Protein AF-A0A356VZJ4-F1 (afdb_monomer_lite)

Radius of gyration: 18.42 Å; chains: 1; bounding box: 52×34×55 Å

Foldseek 3Di:
DVVVVCVVLVVQQWDWFDDPPDIDTDHHCPRPPPHDDCVNLQVLQHPPRDSLLSVLLVVLLVLVCCQQQVDDDPGRGDDQKDALLVSLVVVVVVLVVVVVPPDDPVCVVVVRPVVSNSVVSVPAACDDDPPDQHSSSSSVSSLVVCVVVVQWDQDPVRSMIGGDPVNVSCVNRPVPDVVVVVVVVVVVVVVVVVVVD

Sequence (197 aa):
MREELQELAEALSFTLVEVPHAVYLVPEVDNPFLSVSLGDLRKGVGTSAHTVDAFLQCYIIMVILYCFFGGKNADPKRASFLQIKDVAAELDRHFARSAEQTAQPWQEKMMINFDQIAQVWNNLPLRETNRGSSREETVRKACRFLEKQKLVVLLDEQNEIRTTRRLDDLMIHYYLNDERIAELHRLFAREEEKDLA

Secondary structure (DSSP, 8-state):
-HHHHHHHHHHTTEEEEEETTEEEEEE-TT-TTT---HHHHHHHH-TT--HHHHHHHHHHHHHHHHHHH---SS-----SEEEHHHHHHHHHHHHHHHHTS---THHHHHT--HHHHHHHHHHS-SS-BTTB--HHHHHHHHHHHHHHTTSEEEEGGGTEEEE-HHHHHHIIIIIS-HHHHHHHHHHHHHHHHHTT-

pLDDT: mean 74.45, std 15.51, range [38.59, 95.44]

Structure (mmCIF, N/CA/C/O backbone):
data_AF-A0A356VZJ4-F1
#
_entry.id   AF-A0A356VZJ4-F1
#
loop_
_atom_site.group_PDB
_atom_site.id
_atom_site.type_symbol
_atom_site.label_atom_id
_atom_site.label_alt_id
_atom_site.label_comp_id
_atom_site.label_asym_id
_atom_site.label_entity_id
_atom_site.label_seq_id
_atom_site.pdbx_PDB_ins_code
_atom_site.Cartn_x
_atom_site.Cartn_y
_atom_site.Cartn_z
_atom_site.occupancy
_atom_site.B_iso_or_equiv
_atom_site.auth_seq_id
_atom_site.auth_comp_id
_atom_site.auth_asym_id
_atom_site.auth_atom_id
_atom_site.pdbx_PDB_model_num
ATOM 1 N N . MET A 1 1 ? 13.668 -0.617 -31.995 1.00 61.69 1 MET A N 1
ATOM 2 C CA . MET A 1 1 ? 12.411 -0.854 -31.251 1.00 61.69 1 MET A CA 1
ATOM 3 C C . MET A 1 1 ? 12.608 -0.987 -29.745 1.00 61.69 1 MET A C 1
ATOM 5 O O . MET A 1 1 ? 11.980 -0.220 -29.036 1.00 61.69 1 MET A O 1
ATOM 9 N N . ARG A 1 2 ? 13.436 -1.911 -29.220 1.00 70.94 2 ARG A N 1
ATOM 10 C CA . ARG A 1 2 ? 13.657 -2.000 -27.757 1.00 70.94 2 ARG A CA 1
ATOM 11 C C . ARG A 1 2 ? 14.441 -0.806 -27.205 1.00 70.94 2 ARG A C 1
ATOM 13 O O . ARG A 1 2 ? 13.998 -0.201 -26.243 1.00 70.94 2 ARG A O 1
ATOM 20 N N . GLU A 1 3 ? 15.544 -0.446 -27.860 1.00 75.50 3 GLU A N 1
ATOM 21 C CA . GLU A 1 3 ? 16.347 0.736 -27.501 1.00 75.50 3 GLU A CA 1
ATOM 22 C C . GLU A 1 3 ? 15.512 2.019 -27.579 1.00 75.50 3 GLU A C 1
ATOM 24 O O . GLU A 1 3 ? 15.443 2.758 -26.610 1.00 75.50 3 GLU A O 1
ATOM 29 N N . GLU A 1 4 ? 14.755 2.209 -28.662 1.00 78.62 4 GLU A N 1
ATOM 30 C CA . GLU A 1 4 ? 13.852 3.362 -28.829 1.00 78.62 4 GLU A CA 1
ATOM 31 C C . GLU A 1 4 ? 12.777 3.453 -27.729 1.00 78.62 4 GLU A C 1
ATOM 33 O O . GLU A 1 4 ? 12.425 4.542 -27.281 1.00 78.62 4 GLU A O 1
ATOM 38 N N . LEU A 1 5 ? 12.236 2.312 -27.283 1.00 78.38 5 LEU A N 1
ATOM 39 C CA . LEU A 1 5 ? 11.244 2.275 -26.206 1.00 78.38 5 LEU A CA 1
ATOM 40 C C . LEU A 1 5 ? 11.875 2.605 -24.847 1.00 78.38 5 LEU A C 1
ATOM 42 O O . LEU A 1 5 ? 11.230 3.237 -24.013 1.00 78.38 5 LEU A O 1
ATOM 46 N N . GLN A 1 6 ? 13.122 2.190 -24.635 1.00 79.00 6 GLN A N 1
ATOM 47 C CA . GLN A 1 6 ? 13.868 2.471 -23.415 1.00 79.00 6 GLN A CA 1
ATOM 48 C C . GLN A 1 6 ? 14.298 3.941 -23.344 1.00 79.00 6 GLN A C 1
ATOM 50 O O . GLN A 1 6 ? 14.083 4.571 -22.314 1.00 79.00 6 GLN A O 1
ATOM 55 N N . GLU A 1 7 ? 14.778 4.514 -24.451 1.00 81.38 7 GLU A N 1
ATOM 56 C CA . GLU A 1 7 ? 15.072 5.950 -24.563 1.00 81.38 7 GLU A CA 1
ATOM 57 C C . GLU A 1 7 ? 13.825 6.807 -24.299 1.00 81.38 7 GLU A C 1
ATOM 59 O O . GLU A 1 7 ? 13.885 7.811 -23.590 1.00 81.38 7 GLU A O 1
ATOM 64 N N . LEU A 1 8 ? 12.665 6.394 -24.824 1.00 80.94 8 LEU A N 1
ATOM 65 C CA . LEU A 1 8 ? 11.403 7.092 -24.578 1.00 80.94 8 LEU A CA 1
ATOM 66 C C . LEU A 1 8 ? 10.949 6.978 -23.117 1.00 80.94 8 LEU A C 1
ATOM 68 O O . LEU A 1 8 ? 10.431 7.946 -22.561 1.00 80.94 8 LEU A O 1
ATOM 72 N N . ALA A 1 9 ? 11.112 5.804 -22.502 1.00 79.94 9 ALA A N 1
ATOM 73 C CA . ALA A 1 9 ? 10.780 5.600 -21.097 1.00 79.94 9 ALA A CA 1
ATOM 74 C C . ALA A 1 9 ? 11.657 6.478 -20.192 1.00 79.94 9 ALA A C 1
ATOM 76 O O . ALA A 1 9 ? 11.125 7.169 -19.324 1.00 79.94 9 ALA A O 1
ATOM 77 N N . GLU A 1 10 ? 12.963 6.538 -20.459 1.00 79.12 10 GLU A N 1
ATOM 78 C CA . GLU A 1 10 ? 13.909 7.379 -19.721 1.00 79.12 10 GLU A CA 1
ATOM 79 C C . GLU A 1 10 ? 13.581 8.872 -19.870 1.00 79.12 10 GLU A C 1
ATOM 81 O O . GLU A 1 10 ? 13.465 9.582 -18.871 1.00 79.12 10 GLU A O 1
ATOM 86 N N . ALA A 1 11 ? 13.310 9.342 -21.093 1.00 78.94 11 ALA A N 1
ATOM 87 C CA . ALA A 1 11 ? 12.931 10.734 -21.355 1.00 78.94 11 ALA A CA 1
ATOM 88 C C . ALA A 1 11 ? 11.635 11.171 -20.642 1.00 78.94 11 ALA A C 1
ATOM 90 O O . ALA A 1 11 ? 11.409 12.365 -20.436 1.00 78.94 11 ALA A O 1
ATOM 91 N N . LEU A 1 12 ? 10.771 10.216 -20.291 1.00 79.81 12 LEU A N 1
ATOM 92 C CA . LEU A 1 12 ? 9.497 10.446 -19.611 1.00 79.81 12 LEU A CA 1
ATOM 93 C C . LEU A 1 12 ? 9.528 10.067 -18.118 1.00 79.81 12 LEU A C 1
ATOM 95 O O . LEU A 1 12 ? 8.470 10.068 -17.483 1.00 79.81 12 LEU A O 1
ATOM 99 N N . SER A 1 13 ? 10.703 9.752 -17.559 1.00 82.19 13 SER A N 1
ATOM 100 C CA . SER A 1 13 ? 10.889 9.302 -16.171 1.00 82.19 13 SER A CA 1
ATOM 101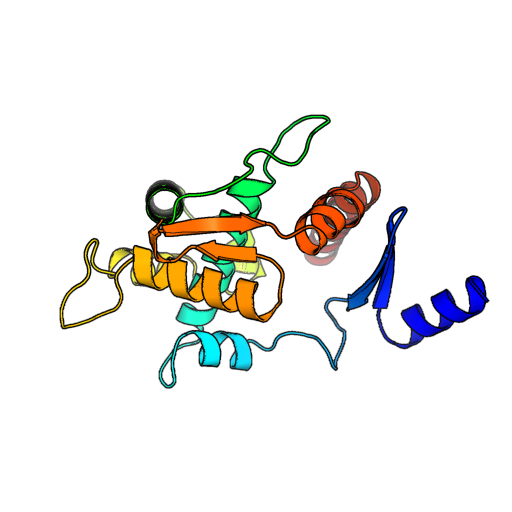 C C . SER A 1 13 ? 10.081 8.038 -15.839 1.00 82.19 13 SER A C 1
ATOM 103 O O . SER A 1 13 ? 9.274 8.012 -14.901 1.00 82.19 13 SER A O 1
ATOM 105 N N . PHE A 1 14 ? 10.262 6.990 -16.644 1.00 80.75 14 PHE A N 1
ATOM 106 C CA . PHE A 1 14 ? 9.696 5.657 -16.445 1.00 80.75 14 PHE A CA 1
ATOM 107 C C . PHE A 1 14 ? 10.768 4.572 -16.483 1.00 80.75 14 PHE A C 1
ATOM 109 O O . PHE A 1 14 ? 11.642 4.576 -17.347 1.00 80.75 14 PHE A O 1
ATOM 116 N N . THR A 1 15 ? 10.587 3.552 -15.647 1.00 83.38 15 THR A N 1
ATOM 117 C CA . THR A 1 15 ? 11.276 2.270 -15.775 1.00 83.38 15 THR A CA 1
ATOM 118 C C . THR A 1 15 ? 10.363 1.223 -16.414 1.00 83.38 15 THR A C 1
ATOM 120 O O . THR A 1 15 ? 9.198 1.061 -16.036 1.00 83.38 15 THR A O 1
ATOM 123 N N . LEU A 1 16 ? 10.907 0.480 -17.380 1.00 82.62 16 LEU A N 1
ATOM 124 C CA . LEU A 1 16 ? 10.258 -0.682 -17.986 1.00 82.62 16 LEU A CA 1
ATOM 125 C C . LEU A 1 16 ? 10.585 -1.944 -17.187 1.00 82.62 16 LEU A C 1
ATOM 127 O O . LEU A 1 16 ? 11.747 -2.305 -17.024 1.00 82.62 16 LEU A O 1
ATOM 131 N N . VAL A 1 17 ? 9.548 -2.642 -16.733 1.00 83.00 17 VAL A N 1
ATOM 132 C CA . VAL A 1 17 ? 9.671 -3.941 -16.065 1.00 83.00 17 VAL A CA 1
ATOM 133 C C . VAL A 1 17 ? 9.089 -5.002 -16.981 1.00 83.00 17 VAL A C 1
ATOM 135 O O . VAL A 1 17 ? 7.872 -5.094 -17.157 1.00 83.00 17 VAL A O 1
ATOM 138 N N . GLU A 1 18 ? 9.965 -5.799 -17.578 1.00 81.25 18 GLU A N 1
ATOM 139 C CA . GLU A 1 18 ? 9.566 -6.906 -18.437 1.00 81.25 18 GLU A CA 1
ATOM 140 C C . GLU A 1 18 ? 9.407 -8.191 -17.620 1.00 81.25 18 GLU A C 1
ATOM 142 O O . GLU A 1 18 ? 10.317 -8.627 -16.916 1.00 81.25 18 GLU A O 1
ATOM 147 N N . VAL A 1 19 ? 8.248 -8.827 -17.756 1.00 82.38 19 VAL A N 1
ATOM 148 C CA . VAL A 1 19 ? 7.985 -10.182 -17.263 1.00 82.38 19 VAL A CA 1
ATOM 149 C C . VAL A 1 19 ? 7.545 -11.053 -18.444 1.00 82.38 19 VAL A C 1
ATOM 151 O O . VAL A 1 19 ? 7.103 -10.513 -19.458 1.00 82.38 19 VAL A O 1
ATOM 154 N N . PRO A 1 20 ? 7.595 -12.399 -18.366 1.00 80.69 20 PRO A N 1
ATOM 155 C CA . PRO A 1 20 ? 7.370 -13.273 -19.530 1.00 80.69 20 PRO A CA 1
ATOM 156 C C . PRO A 1 20 ? 6.049 -13.079 -20.299 1.00 80.69 20 PRO A C 1
ATOM 158 O O . PRO A 1 20 ? 5.877 -13.626 -21.382 1.00 80.69 20 PRO A O 1
ATOM 161 N N . HIS A 1 21 ? 5.090 -12.355 -19.727 1.00 77.81 21 HIS A N 1
ATOM 162 C CA . HIS A 1 21 ? 3.729 -12.211 -20.232 1.00 77.81 21 HIS A CA 1
ATOM 163 C C . HIS A 1 21 ? 3.205 -10.763 -20.195 1.00 77.81 21 HIS A C 1
ATOM 165 O O . HIS A 1 21 ? 2.040 -10.542 -20.524 1.00 77.81 21 HIS A O 1
ATOM 171 N N . ALA A 1 22 ? 4.013 -9.792 -19.761 1.00 83.31 22 ALA A N 1
ATOM 172 C CA . ALA A 1 22 ? 3.614 -8.392 -19.649 1.00 83.31 22 ALA A CA 1
ATOM 173 C C . ALA A 1 22 ? 4.839 -7.467 -19.621 1.00 83.31 22 ALA A C 1
ATOM 175 O O . ALA A 1 22 ? 5.927 -7.865 -19.215 1.00 83.31 22 ALA A O 1
ATOM 176 N N . VAL A 1 23 ? 4.638 -6.212 -20.015 1.00 82.62 23 VAL A N 1
ATOM 177 C CA . VAL A 1 23 ? 5.608 -5.131 -19.813 1.00 82.62 23 VAL A CA 1
ATOM 178 C C . VAL A 1 23 ? 4.914 -4.050 -18.999 1.00 82.62 23 VAL A C 1
ATOM 180 O O . VAL A 1 23 ? 3.868 -3.540 -19.409 1.00 82.62 23 VAL A O 1
ATOM 183 N N . TYR A 1 24 ? 5.461 -3.725 -17.831 1.00 83.25 24 TYR A N 1
ATOM 184 C CA . TYR A 1 24 ? 4.938 -2.675 -16.964 1.00 83.25 24 TYR A CA 1
ATOM 185 C C . TYR A 1 24 ? 5.752 -1.393 -17.142 1.00 83.25 24 TYR A C 1
ATOM 187 O O . TYR A 1 24 ? 6.974 -1.420 -17.039 1.00 83.25 24 TYR A O 1
ATOM 195 N N . LEU A 1 25 ? 5.070 -0.265 -17.365 1.00 79.56 25 LEU A N 1
ATOM 196 C CA . LEU A 1 25 ? 5.660 1.063 -17.195 1.00 79.56 25 LEU A CA 1
ATOM 197 C C . LEU A 1 25 ? 5.484 1.482 -15.738 1.00 79.56 25 LEU A C 1
ATOM 199 O O . LEU A 1 25 ? 4.349 1.641 -15.274 1.00 79.56 25 LEU A O 1
ATOM 203 N N . VAL A 1 26 ? 6.594 1.660 -15.031 1.00 81.06 26 VAL A N 1
ATOM 204 C CA . VAL A 1 26 ? 6.606 2.133 -13.649 1.00 81.06 26 VAL A CA 1
ATOM 205 C C . VAL A 1 26 ? 7.143 3.561 -13.625 1.00 81.06 26 VAL A C 1
ATOM 207 O O . VAL A 1 26 ? 8.274 3.769 -14.052 1.00 81.06 26 VAL A O 1
ATOM 210 N N . PRO A 1 27 ? 6.348 4.557 -13.198 1.00 77.12 27 PRO A N 1
ATOM 211 C CA . PRO A 1 27 ? 6.839 5.924 -13.083 1.00 77.12 27 PRO A CA 1
ATOM 212 C C . PRO A 1 27 ? 7.914 6.015 -11.996 1.00 77.12 27 PRO A C 1
ATOM 214 O O . PRO A 1 27 ? 7.777 5.396 -10.937 1.00 77.12 27 PRO A O 1
ATOM 217 N N . GLU A 1 28 ? 8.951 6.807 -12.250 1.00 74.44 28 GLU A N 1
ATOM 218 C CA . GLU A 1 28 ? 9.928 7.182 -11.228 1.00 74.44 28 GLU A CA 1
ATOM 219 C C . GLU A 1 28 ? 9.311 8.109 -10.171 1.00 74.44 28 GLU A C 1
ATOM 221 O O . GLU A 1 28 ? 8.235 8.684 -10.361 1.00 74.44 28 GLU A O 1
ATOM 226 N N . VAL A 1 29 ? 9.992 8.253 -9.031 1.00 65.75 29 VAL A N 1
ATOM 227 C CA . VAL A 1 29 ? 9.509 9.044 -7.879 1.00 65.75 29 VAL A CA 1
ATOM 228 C C . VAL A 1 29 ? 9.297 10.520 -8.234 1.00 65.75 29 VAL A C 1
ATOM 230 O O . VAL A 1 29 ? 8.447 11.186 -7.646 1.00 65.75 29 VAL A O 1
ATOM 233 N N . ASP A 1 30 ? 10.054 11.031 -9.199 1.00 65.25 30 ASP A N 1
ATOM 234 C CA . ASP A 1 30 ? 9.984 12.400 -9.699 1.00 65.25 30 ASP A CA 1
ATOM 235 C C . ASP A 1 30 ? 9.053 12.559 -10.913 1.00 65.25 30 ASP A C 1
ATOM 237 O O . ASP A 1 30 ? 8.940 13.661 -11.453 1.00 65.25 30 ASP A O 1
ATOM 241 N N . ASN A 1 31 ? 8.344 11.499 -11.329 1.00 70.12 31 ASN A N 1
ATOM 242 C CA . ASN A 1 31 ? 7.472 11.542 -12.496 1.00 70.12 31 ASN A CA 1
ATOM 243 C C . ASN A 1 31 ? 6.328 12.554 -12.283 1.00 70.12 31 ASN A C 1
ATOM 245 O O . ASN A 1 31 ? 5.421 12.311 -11.478 1.00 70.12 31 ASN A O 1
ATOM 249 N N . PRO A 1 32 ? 6.289 13.673 -13.022 1.00 56.72 32 PRO A N 1
ATOM 250 C CA . PRO A 1 32 ? 5.400 14.784 -12.694 1.00 56.72 32 PRO A CA 1
ATOM 251 C C . PRO A 1 32 ? 3.926 14.511 -13.029 1.00 56.72 32 PRO A C 1
ATOM 253 O O . PRO A 1 32 ? 3.055 15.273 -12.612 1.00 56.72 32 PRO A O 1
ATOM 256 N N . PHE A 1 33 ? 3.629 13.444 -13.780 1.00 55.31 33 PHE A N 1
ATOM 257 C CA . PHE A 1 33 ? 2.291 13.164 -14.304 1.00 55.31 33 PHE A CA 1
ATOM 258 C C . PHE A 1 33 ? 1.562 12.044 -13.563 1.00 55.31 33 PHE A C 1
ATOM 260 O O . PHE A 1 33 ? 0.342 12.110 -13.420 1.00 55.31 33 PHE A O 1
ATOM 267 N N . LEU A 1 34 ? 2.285 11.011 -13.122 1.00 57.88 34 LEU A N 1
ATOM 268 C CA . LEU A 1 34 ? 1.691 9.813 -12.515 1.00 57.88 34 LEU A CA 1
ATOM 269 C C . LEU A 1 34 ? 2.036 9.625 -11.034 1.00 57.88 34 LEU A C 1
ATOM 271 O O . LEU A 1 34 ? 1.559 8.669 -10.419 1.00 57.88 34 LEU A O 1
ATOM 275 N N . SER A 1 35 ? 2.815 10.536 -10.447 1.00 62.94 35 SER A N 1
ATOM 276 C CA . SER A 1 35 ? 3.036 10.571 -9.002 1.00 62.94 35 SER A CA 1
ATOM 277 C C . SER A 1 35 ? 1.726 10.798 -8.253 1.00 62.94 35 SER A C 1
ATOM 279 O O . SER A 1 35 ? 0.958 11.710 -8.560 1.00 62.94 35 SER A O 1
ATOM 281 N N . VAL A 1 36 ? 1.479 9.994 -7.220 1.00 65.00 36 VAL A N 1
ATOM 282 C CA . VAL A 1 36 ? 0.344 10.216 -6.324 1.00 65.00 36 VAL A CA 1
ATOM 283 C C . VAL A 1 36 ? 0.685 11.374 -5.394 1.00 65.00 36 VAL A C 1
ATOM 285 O O . VAL A 1 36 ? 1.582 11.269 -4.558 1.00 65.00 36 VAL A O 1
ATOM 288 N N . SER A 1 37 ? -0.053 12.478 -5.504 1.00 66.00 37 SER A N 1
ATOM 289 C CA . SER A 1 37 ? 0.125 13.596 -4.582 1.00 66.00 37 SER A CA 1
ATOM 290 C C . SER A 1 37 ? -0.415 13.253 -3.186 1.00 66.00 37 SER A C 1
ATOM 292 O O . SER A 1 37 ? -1.406 12.532 -3.029 1.00 66.00 37 SER A O 1
ATOM 294 N N . LEU A 1 38 ? 0.157 13.864 -2.142 1.00 63.78 38 LEU A N 1
ATOM 295 C CA . LEU A 1 38 ? -0.412 13.821 -0.784 1.00 63.78 38 LEU A CA 1
ATOM 296 C C . LEU A 1 38 ? -1.864 14.343 -0.744 1.00 63.78 38 LEU A C 1
ATOM 298 O O . LEU A 1 38 ? -2.649 13.970 0.129 1.00 63.78 38 LEU A O 1
ATOM 302 N N . GLY A 1 39 ? -2.246 15.203 -1.695 1.00 63.41 39 GLY A N 1
ATOM 303 C CA . GLY A 1 39 ? -3.623 15.660 -1.870 1.00 63.41 39 GLY A CA 1
ATOM 304 C C . GLY A 1 39 ? -4.577 14.544 -2.294 1.00 63.41 39 GLY A C 1
ATOM 305 O O . GLY A 1 39 ? -5.694 14.478 -1.781 1.00 63.41 39 GLY A O 1
ATOM 306 N N . ASP A 1 40 ? -4.143 13.647 -3.176 1.00 67.19 40 ASP A N 1
ATOM 307 C CA . ASP A 1 40 ? -4.971 12.546 -3.676 1.00 67.19 40 ASP A CA 1
ATOM 308 C C . ASP A 1 40 ? -5.104 11.421 -2.648 1.00 67.19 40 ASP A C 1
ATOM 310 O O . ASP A 1 40 ? -6.203 10.896 -2.457 1.00 67.19 40 ASP A O 1
ATOM 314 N N . LEU A 1 41 ? -4.036 11.141 -1.893 1.00 66.94 41 LEU A N 1
ATOM 315 C CA . LEU A 1 41 ? -4.093 10.253 -0.725 1.00 66.94 41 LEU A CA 1
ATOM 316 C C . LEU A 1 41 ? -5.097 10.762 0.314 1.00 66.94 41 LEU A C 1
ATOM 318 O O . LEU A 1 41 ? -5.969 10.020 0.763 1.00 66.94 41 LEU A O 1
ATOM 322 N N . ARG A 1 42 ? -5.039 12.058 0.638 1.00 68.81 42 ARG A N 1
ATOM 323 C CA . ARG A 1 42 ? -5.954 12.703 1.588 1.00 68.81 42 ARG A CA 1
ATOM 324 C C . ARG A 1 42 ? -7.416 12.636 1.135 1.00 68.81 42 ARG A C 1
ATOM 326 O O . ARG A 1 42 ? -8.280 12.274 1.931 1.00 68.81 42 ARG A O 1
ATOM 333 N N . LYS A 1 43 ? -7.699 12.905 -0.146 1.00 69.88 43 LYS A N 1
ATOM 334 C CA . LYS A 1 43 ? -9.048 12.745 -0.729 1.00 69.88 43 LYS A CA 1
ATOM 335 C C . LYS A 1 43 ? -9.565 11.308 -0.610 1.00 69.88 43 LYS A C 1
ATOM 337 O O . LYS A 1 43 ? -10.769 11.115 -0.468 1.00 69.88 43 LYS A O 1
ATOM 342 N N . GLY A 1 44 ? -8.674 10.315 -0.660 1.00 63.34 44 GLY A N 1
ATOM 343 C CA . GLY A 1 44 ? -9.007 8.906 -0.445 1.00 63.34 44 GLY A CA 1
ATOM 344 C C . GLY A 1 44 ? -9.456 8.580 0.983 1.00 63.34 44 GLY A C 1
ATOM 345 O O . GLY A 1 44 ? -10.255 7.664 1.164 1.00 63.34 44 GLY A O 1
ATOM 346 N N . VAL A 1 45 ? -8.992 9.341 1.981 1.00 65.19 45 VAL A N 1
ATOM 347 C CA . VAL A 1 45 ? -9.361 9.167 3.398 1.00 65.19 45 VAL A CA 1
ATOM 348 C C . VAL A 1 45 ? -10.691 9.836 3.736 1.00 65.19 45 VAL A C 1
ATOM 350 O O . VAL A 1 45 ? -11.518 9.252 4.445 1.00 65.19 45 VAL A O 1
ATOM 353 N N . GLY A 1 46 ? -10.884 11.065 3.253 1.00 63.84 46 GLY A N 1
ATOM 354 C CA . GLY A 1 46 ? -12.079 11.867 3.497 1.00 63.84 46 GLY A CA 1
ATOM 355 C C . GLY A 1 46 ? -11.867 13.355 3.210 1.00 63.84 46 GLY A C 1
ATOM 356 O O . GLY A 1 46 ? -10.744 13.851 3.162 1.00 63.84 46 GLY A O 1
ATOM 357 N N . THR A 1 47 ? -12.962 14.094 3.035 1.00 58.66 47 THR A N 1
ATOM 358 C CA . THR A 1 47 ? -12.950 15.511 2.624 1.00 58.66 47 THR A CA 1
ATOM 359 C C . THR A 1 47 ? -12.295 16.446 3.653 1.00 58.66 47 THR A C 1
ATOM 361 O O . THR A 1 47 ? -11.810 17.511 3.283 1.00 58.66 47 THR A O 1
ATOM 364 N N . SER A 1 48 ? -12.248 16.044 4.927 1.00 60.38 48 SER A N 1
ATOM 365 C CA . SER A 1 48 ? -11.640 16.787 6.042 1.00 60.38 48 SER A CA 1
ATOM 366 C C . SER A 1 48 ? -10.350 16.152 6.574 1.00 60.38 48 SER A C 1
ATOM 368 O O . SER A 1 48 ? -9.936 16.476 7.683 1.00 60.38 48 SER A O 1
ATOM 370 N N . ALA A 1 49 ? -9.745 15.214 5.840 1.00 63.59 49 ALA A N 1
ATOM 371 C CA . ALA A 1 49 ? -8.542 14.530 6.301 1.00 63.59 49 ALA A CA 1
ATOM 372 C C . ALA A 1 49 ? -7.347 15.495 6.375 1.00 63.59 49 ALA A C 1
ATOM 374 O O . ALA A 1 49 ? -7.158 16.359 5.514 1.00 63.59 49 ALA A O 1
ATOM 375 N N . HIS A 1 50 ? -6.533 15.349 7.411 1.00 73.81 50 HIS A N 1
ATOM 376 C CA . HIS A 1 50 ? -5.291 16.081 7.597 1.00 73.81 50 HIS A CA 1
ATOM 377 C C . HIS A 1 50 ? -4.125 15.333 6.938 1.00 73.81 50 HIS A C 1
ATOM 379 O O . HIS A 1 50 ? -4.227 14.170 6.552 1.00 73.81 50 HIS A O 1
ATOM 385 N N . THR A 1 51 ? -2.978 15.999 6.799 1.00 75.38 51 THR A N 1
ATOM 386 C CA . THR A 1 51 ? -1.769 15.388 6.224 1.00 75.38 51 THR A CA 1
ATOM 387 C C . THR A 1 51 ? -1.319 14.148 7.010 1.00 75.38 51 THR A C 1
ATOM 389 O O . THR A 1 51 ? -0.882 13.169 6.411 1.00 75.38 51 THR A O 1
ATOM 392 N N . VAL A 1 52 ? -1.497 14.150 8.337 1.00 78.75 52 VAL A N 1
ATOM 393 C CA . VAL A 1 52 ? -1.190 12.999 9.204 1.00 78.75 52 VAL A CA 1
ATOM 394 C C . VAL A 1 52 ? -2.023 11.760 8.852 1.00 78.75 52 VAL A C 1
ATOM 396 O O . VAL A 1 52 ? -1.499 10.650 8.882 1.00 78.75 52 VAL A O 1
ATOM 399 N N . ASP A 1 53 ? -3.276 11.934 8.422 1.00 80.69 53 ASP A N 1
ATOM 400 C CA . ASP A 1 53 ? -4.135 10.817 8.025 1.00 80.69 53 ASP A CA 1
ATOM 401 C C . ASP A 1 53 ? -3.652 10.172 6.719 1.00 80.69 53 ASP A C 1
ATOM 403 O O . ASP A 1 53 ? -3.708 8.953 6.563 1.00 80.69 53 ASP A O 1
ATOM 407 N N . ALA A 1 54 ? -3.138 10.981 5.785 1.00 80.69 54 ALA A N 1
ATOM 408 C CA . ALA A 1 54 ? -2.530 10.477 4.555 1.00 80.69 54 ALA A CA 1
ATOM 409 C C . ALA A 1 54 ? -1.256 9.673 4.857 1.00 80.69 54 ALA A C 1
ATOM 411 O O . ALA A 1 54 ? -1.074 8.589 4.307 1.00 80.69 54 ALA A O 1
ATOM 412 N N . PHE A 1 55 ? -0.413 10.152 5.777 1.00 81.50 55 PHE A N 1
ATOM 413 C C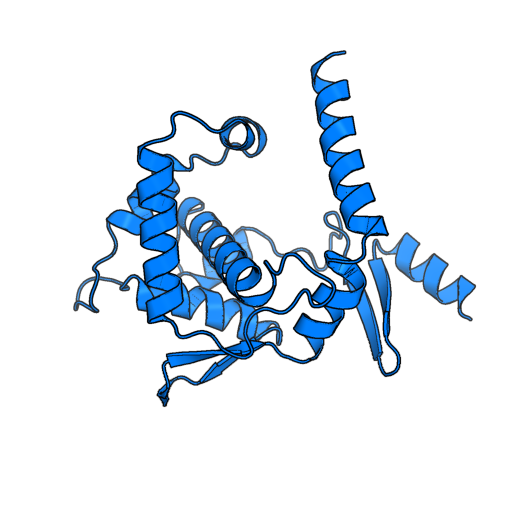A . PHE A 1 55 ? 0.765 9.399 6.207 1.00 81.50 55 PHE A CA 1
ATOM 414 C C . PHE A 1 55 ? 0.406 8.106 6.945 1.00 81.50 55 PHE A C 1
ATOM 416 O O . PHE A 1 55 ? 1.054 7.086 6.714 1.00 81.50 55 PHE A O 1
ATOM 423 N N . LEU A 1 56 ? -0.654 8.105 7.760 1.00 85.56 56 LEU A N 1
ATOM 424 C CA . LEU A 1 56 ? -1.172 6.878 8.365 1.00 85.56 56 LEU A CA 1
ATOM 425 C C . LEU A 1 56 ? -1.600 5.867 7.292 1.00 85.56 56 LEU A C 1
ATOM 427 O O . LEU A 1 56 ? -1.248 4.696 7.390 1.00 85.56 56 LEU A O 1
ATOM 431 N N . GLN A 1 57 ? -2.301 6.297 6.237 1.00 87.31 57 GLN A N 1
ATOM 432 C CA . GLN A 1 57 ? -2.642 5.402 5.124 1.00 87.31 57 GLN A CA 1
ATOM 433 C C . GLN A 1 57 ? -1.405 4.849 4.415 1.00 87.31 57 GLN A C 1
ATOM 435 O O . GLN A 1 57 ? -1.358 3.652 4.138 1.00 87.31 57 GLN A O 1
ATOM 440 N N . CYS A 1 58 ? -0.396 5.685 4.154 1.00 82.25 58 CYS A N 1
ATOM 441 C CA . CYS A 1 58 ? 0.869 5.222 3.583 1.00 82.25 58 CYS A CA 1
ATOM 442 C C . CYS A 1 58 ? 1.516 4.150 4.464 1.00 82.25 58 CYS A C 1
ATOM 444 O O . CYS A 1 58 ? 1.933 3.112 3.956 1.00 82.25 58 CYS A O 1
ATOM 446 N N . TYR A 1 59 ? 1.542 4.364 5.781 1.00 83.31 59 TYR A N 1
ATOM 447 C CA . TYR A 1 59 ? 2.095 3.400 6.727 1.00 83.31 59 TYR A CA 1
ATOM 448 C C . TYR A 1 59 ? 1.319 2.075 6.725 1.00 83.31 59 TYR A C 1
ATOM 450 O O . TYR A 1 59 ? 1.918 1.004 6.667 1.00 83.31 59 TYR A O 1
ATOM 458 N N . ILE A 1 60 ? -0.016 2.129 6.702 1.00 89.00 60 ILE A N 1
ATOM 459 C CA . ILE A 1 60 ? -0.864 0.933 6.598 1.00 89.00 60 ILE A CA 1
ATOM 460 C C . ILE A 1 60 ? -0.568 0.165 5.305 1.00 89.00 60 ILE A C 1
ATOM 462 O O . ILE A 1 60 ? -0.425 -1.056 5.338 1.00 89.00 60 ILE A O 1
ATOM 466 N N . ILE A 1 61 ? -0.431 0.862 4.173 1.00 89.38 61 ILE A N 1
ATOM 467 C CA . ILE A 1 61 ? -0.066 0.245 2.891 1.00 89.38 61 ILE A CA 1
ATOM 468 C C . ILE A 1 61 ? 1.302 -0.439 2.993 1.00 89.38 61 ILE A C 1
ATOM 470 O O . ILE A 1 61 ? 1.436 -1.582 2.560 1.00 89.38 61 ILE A O 1
ATOM 474 N N . MET A 1 62 ? 2.297 0.209 3.607 1.00 83.81 62 MET A N 1
ATOM 475 C CA . MET A 1 62 ? 3.618 -0.391 3.826 1.00 83.81 62 MET A CA 1
ATOM 476 C C . MET A 1 62 ? 3.533 -1.673 4.663 1.00 83.81 62 MET A C 1
ATOM 478 O O . MET A 1 62 ? 4.153 -2.672 4.303 1.00 83.81 62 MET A O 1
ATOM 482 N N . VAL A 1 63 ? 2.730 -1.684 5.732 1.00 84.75 63 VAL A N 1
ATOM 483 C CA . VAL A 1 63 ? 2.520 -2.885 6.557 1.00 84.75 63 VAL A CA 1
ATOM 484 C C . VAL A 1 63 ? 1.822 -3.992 5.765 1.00 84.75 63 VAL A C 1
ATOM 486 O O . VAL A 1 63 ? 2.259 -5.136 5.826 1.00 84.75 63 VAL A O 1
ATOM 489 N N . ILE A 1 64 ? 0.803 -3.676 4.958 1.00 89.12 64 ILE A N 1
ATOM 490 C CA . ILE A 1 64 ? 0.143 -4.657 4.077 1.00 89.12 64 ILE A CA 1
ATOM 491 C C . ILE A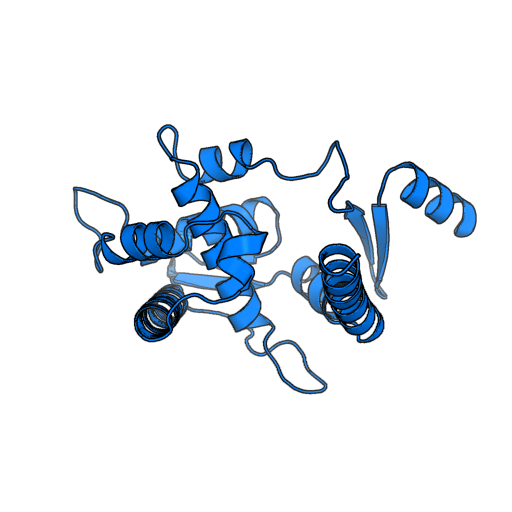 1 64 ? 1.160 -5.295 3.122 1.00 89.12 64 ILE A C 1
ATOM 493 O O . ILE A 1 64 ? 1.214 -6.521 3.004 1.00 89.12 64 ILE A O 1
ATOM 497 N N . LEU A 1 65 ? 1.989 -4.479 2.463 1.00 86.69 65 LEU A N 1
ATOM 498 C CA . LEU A 1 65 ? 3.032 -4.971 1.563 1.00 86.69 65 LEU A CA 1
ATOM 499 C C . LEU A 1 65 ? 4.057 -5.826 2.312 1.00 86.69 65 LEU A C 1
ATOM 501 O O . LEU A 1 65 ? 4.428 -6.889 1.826 1.00 86.69 65 LEU A O 1
ATOM 505 N N . TYR A 1 66 ? 4.463 -5.424 3.516 1.00 83.12 66 TYR A N 1
ATOM 506 C CA . TYR A 1 66 ? 5.354 -6.214 4.364 1.00 83.12 66 TYR A CA 1
ATOM 507 C C . TYR A 1 66 ? 4.741 -7.566 4.774 1.00 83.12 66 TYR A C 1
ATOM 509 O O . TYR A 1 66 ? 5.423 -8.593 4.745 1.00 83.12 66 TYR A O 1
ATOM 517 N N . CYS A 1 67 ? 3.451 -7.607 5.108 1.00 86.19 67 CYS A N 1
ATOM 518 C CA . CYS A 1 67 ? 2.755 -8.850 5.431 1.00 86.19 67 CYS A CA 1
ATOM 519 C C . CYS A 1 67 ? 2.699 -9.806 4.229 1.00 86.19 67 CYS A C 1
ATOM 521 O O . CYS A 1 67 ? 2.875 -11.012 4.405 1.00 86.19 67 CYS A O 1
ATOM 523 N N . PHE A 1 68 ? 2.514 -9.286 3.012 1.00 86.38 68 PHE A N 1
ATOM 524 C CA . PHE A 1 68 ? 2.530 -10.098 1.794 1.00 86.38 68 PHE A CA 1
ATOM 525 C C . PHE A 1 68 ? 3.936 -10.505 1.345 1.00 86.38 68 PHE A C 1
ATOM 527 O O . PHE A 1 68 ? 4.110 -11.642 0.917 1.00 86.38 68 PHE A O 1
ATOM 534 N N . PHE A 1 69 ? 4.925 -9.613 1.445 1.00 83.38 69 PHE A N 1
ATOM 535 C CA . PHE A 1 69 ? 6.210 -9.738 0.744 1.00 83.38 69 PHE A CA 1
ATOM 536 C C . PHE A 1 69 ? 7.462 -9.660 1.637 1.00 83.38 69 PHE A C 1
ATOM 538 O O . PHE A 1 69 ? 8.583 -9.623 1.144 1.00 83.38 69 PHE A O 1
ATOM 545 N N . GLY A 1 70 ? 7.321 -9.642 2.963 1.00 72.44 70 GLY A N 1
ATOM 546 C CA . GLY A 1 70 ? 8.454 -9.589 3.902 1.00 72.44 70 GLY A CA 1
ATOM 547 C C . GLY A 1 70 ? 9.216 -10.913 4.071 1.00 72.44 70 GLY A C 1
ATOM 548 O O . GLY A 1 70 ? 9.779 -11.160 5.142 1.00 72.44 70 GLY A O 1
ATOM 549 N N . GLY A 1 71 ? 9.143 -11.822 3.094 1.00 65.88 71 GLY A N 1
ATOM 550 C CA . GLY A 1 71 ? 9.804 -13.123 3.131 1.00 65.88 71 GLY A CA 1
ATOM 551 C C . GLY A 1 71 ? 11.321 -12.965 3.108 1.00 65.88 71 GLY A C 1
ATOM 552 O O . GLY A 1 71 ? 11.861 -12.201 2.320 1.00 65.88 71 GLY A O 1
ATOM 553 N N . LYS A 1 72 ? 12.025 -13.680 3.988 1.00 53.97 72 LYS A N 1
ATOM 554 C CA . LYS A 1 72 ? 13.491 -13.772 3.978 1.00 53.97 72 LYS A CA 1
ATOM 555 C C . LYS A 1 72 ? 13.851 -15.139 3.403 1.00 53.97 72 LYS A C 1
ATOM 557 O O . LYS A 1 72 ? 13.979 -16.046 4.213 1.00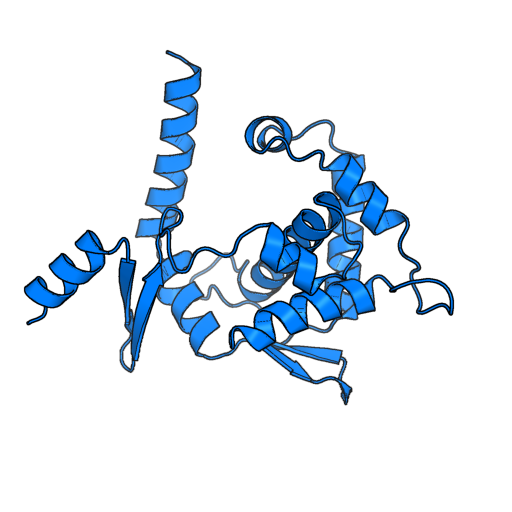 53.97 72 LYS A O 1
ATOM 562 N N . ASN A 1 73 ? 13.836 -15.323 2.075 1.00 50.59 73 ASN A N 1
ATOM 563 C CA . ASN A 1 73 ? 14.383 -16.462 1.295 1.00 50.59 73 ASN A CA 1
ATOM 564 C C . ASN A 1 73 ? 13.947 -16.356 -0.188 1.00 50.59 73 ASN A C 1
ATOM 566 O O . ASN A 1 73 ? 13.258 -15.410 -0.549 1.00 50.59 73 ASN A O 1
ATOM 570 N N . ALA A 1 74 ? 14.322 -17.338 -1.025 1.00 56.66 74 ALA A N 1
ATOM 571 C CA . ALA A 1 74 ? 14.065 -17.414 -2.475 1.00 56.66 74 ALA A CA 1
ATOM 572 C C . ALA A 1 74 ? 12.601 -17.207 -2.927 1.00 56.66 74 ALA A C 1
ATOM 574 O O . ALA A 1 74 ? 12.374 -16.960 -4.108 1.00 56.66 74 ALA A O 1
ATOM 575 N N . ASP A 1 75 ? 11.627 -17.306 -2.014 1.00 65.81 75 ASP A N 1
ATOM 576 C CA . ASP A 1 75 ? 10.256 -16.859 -2.254 1.00 65.81 75 ASP A CA 1
ATOM 577 C C . ASP A 1 75 ? 9.971 -15.581 -1.442 1.00 65.81 75 ASP A C 1
ATOM 579 O O . ASP A 1 75 ? 9.838 -15.643 -0.210 1.00 65.81 75 ASP A O 1
ATOM 583 N N . PRO A 1 76 ? 9.891 -14.413 -2.100 1.00 73.31 76 PRO A N 1
ATOM 584 C CA . PRO A 1 76 ? 9.559 -13.164 -1.429 1.00 73.31 76 PRO A CA 1
ATOM 585 C C . PRO A 1 76 ? 8.114 -13.132 -0.903 1.00 73.31 76 PRO A C 1
ATOM 587 O O . PRO A 1 76 ? 7.833 -12.392 0.042 1.00 73.31 76 PRO A O 1
ATOM 590 N N . LYS A 1 77 ? 7.181 -13.919 -1.464 1.00 82.94 77 LYS A N 1
ATOM 591 C CA . LYS A 1 77 ? 5.755 -13.857 -1.117 1.00 82.94 77 LYS A CA 1
ATOM 592 C C . LYS A 1 77 ? 5.423 -14.796 0.050 1.00 82.94 77 LYS A C 1
ATOM 594 O O . LYS A 1 77 ? 5.467 -16.013 -0.059 1.00 82.94 77 LYS A O 1
ATOM 599 N N . ARG A 1 78 ? 5.025 -14.226 1.191 1.00 81.38 78 ARG A N 1
ATOM 600 C CA . ARG A 1 78 ? 4.723 -14.957 2.439 1.00 81.38 78 ARG A CA 1
ATOM 601 C C . ARG A 1 78 ? 3.296 -15.476 2.527 1.00 81.38 78 ARG A C 1
ATOM 603 O O . ARG A 1 78 ? 3.051 -16.483 3.186 1.00 81.38 78 ARG A O 1
ATOM 610 N N . ALA A 1 79 ? 2.353 -14.743 1.946 1.00 85.12 79 ALA A N 1
ATOM 611 C CA . ALA A 1 79 ? 0.930 -14.985 2.124 1.00 85.12 79 ALA A CA 1
ATOM 612 C C . ALA A 1 79 ? 0.182 -14.841 0.797 1.00 85.12 79 ALA A C 1
ATOM 614 O O . ALA A 1 79 ? 0.467 -13.956 -0.008 1.00 85.12 79 ALA A O 1
ATOM 615 N N . SER A 1 80 ? -0.801 -15.709 0.569 1.00 87.44 80 SER A N 1
ATOM 616 C CA . SER A 1 80 ? -1.707 -15.614 -0.581 1.00 87.44 80 SER A CA 1
ATOM 617 C C . SER A 1 80 ? -2.902 -14.695 -0.312 1.00 87.44 80 SER A C 1
ATOM 619 O O . SER A 1 80 ? -3.462 -14.125 -1.248 1.00 87.44 80 SER A O 1
ATOM 621 N N . PHE A 1 81 ? -3.272 -14.520 0.958 1.00 93.81 81 PHE A N 1
ATOM 622 C CA . PHE A 1 81 ? -4.319 -13.613 1.418 1.00 93.81 81 PHE A CA 1
ATOM 623 C C . PHE A 1 81 ? -3.987 -13.075 2.815 1.00 93.81 81 PHE A C 1
ATOM 625 O O . PHE A 1 81 ? -3.218 -13.691 3.553 1.00 93.81 81 PHE A O 1
ATOM 632 N N . LEU A 1 82 ? -4.594 -11.946 3.179 1.00 93.44 82 LEU A N 1
ATOM 633 C CA . LEU A 1 82 ? -4.546 -11.373 4.525 1.00 93.44 82 LEU A CA 1
ATOM 634 C C . LEU A 1 82 ? -5.961 -11.075 5.013 1.00 93.44 82 LEU A C 1
ATOM 636 O O . LEU A 1 82 ? -6.803 -10.623 4.239 1.00 93.44 82 LEU A O 1
ATOM 640 N N . GLN A 1 83 ? -6.211 -11.281 6.301 1.00 94.62 83 GLN A N 1
ATOM 641 C CA . GLN A 1 83 ? -7.440 -10.834 6.953 1.00 94.62 83 GLN A CA 1
ATOM 642 C C . GLN A 1 83 ? -7.260 -9.394 7.446 1.00 94.62 83 GLN A C 1
ATOM 644 O O . GLN A 1 83 ? -6.233 -9.075 8.048 1.00 94.62 83 GLN A O 1
ATOM 649 N N . ILE A 1 84 ? -8.268 -8.535 7.272 1.00 92.75 84 ILE A N 1
ATOM 650 C CA . ILE A 1 84 ? -8.208 -7.125 7.714 1.00 92.75 84 ILE A CA 1
ATOM 651 C C . ILE A 1 84 ? -7.892 -7.013 9.214 1.00 92.75 84 ILE A C 1
ATOM 653 O O . ILE A 1 84 ? -7.056 -6.202 9.614 1.00 92.75 84 ILE A O 1
ATOM 657 N N . LYS A 1 85 ? -8.509 -7.864 10.041 1.00 91.19 85 LYS A N 1
ATOM 658 C CA . LYS A 1 85 ? -8.270 -7.910 11.493 1.00 91.19 85 LYS A CA 1
ATOM 659 C C . LYS A 1 85 ? -6.813 -8.231 11.852 1.00 91.19 85 LYS A C 1
ATOM 661 O O . LYS A 1 85 ? -6.295 -7.696 12.826 1.00 91.19 85 LYS A O 1
ATOM 666 N N . ASP A 1 86 ? -6.146 -9.073 11.060 1.00 91.25 86 ASP A N 1
ATOM 667 C CA . ASP A 1 86 ? -4.769 -9.497 11.329 1.00 91.25 86 ASP A CA 1
ATOM 668 C C . ASP A 1 86 ? -3.795 -8.373 10.960 1.00 91.25 86 ASP A C 1
ATOM 670 O O . ASP A 1 86 ? -2.835 -8.124 11.685 1.00 91.25 86 ASP A O 1
ATOM 674 N N . VAL A 1 87 ? -4.092 -7.627 9.888 1.00 91.62 87 VAL A N 1
ATOM 675 C CA . VAL A 1 87 ? -3.363 -6.400 9.531 1.00 91.62 87 VAL A CA 1
ATOM 676 C C . VAL A 1 87 ? -3.517 -5.342 10.627 1.00 91.62 87 VAL A C 1
ATOM 678 O O . VAL A 1 87 ? -2.528 -4.742 11.042 1.00 91.62 87 VAL A O 1
ATOM 681 N N . ALA A 1 88 ? -4.735 -5.134 11.138 1.00 91.25 88 ALA A N 1
ATOM 682 C CA . ALA A 1 88 ? -4.978 -4.209 12.246 1.00 91.25 88 ALA A CA 1
ATOM 683 C C . ALA A 1 88 ? -4.223 -4.625 13.523 1.00 91.25 88 ALA A C 1
ATOM 685 O O . ALA A 1 88 ? -3.622 -3.779 14.184 1.00 91.25 88 ALA A O 1
ATOM 686 N N . ALA A 1 89 ? -4.189 -5.922 13.840 1.00 89.62 89 ALA A N 1
ATOM 687 C CA . ALA A 1 89 ? -3.436 -6.441 14.978 1.00 89.62 89 ALA A CA 1
ATOM 688 C C . ALA A 1 89 ? -1.915 -6.282 14.808 1.00 89.62 89 ALA A C 1
ATOM 690 O O . ALA A 1 89 ? -1.209 -6.016 15.781 1.00 89.62 89 ALA A O 1
ATOM 691 N N . GLU A 1 90 ? -1.392 -6.428 13.589 1.00 87.94 90 GLU A N 1
ATOM 692 C CA . GLU A 1 90 ? 0.030 -6.202 13.314 1.00 87.94 90 GLU A CA 1
ATOM 693 C C . GLU A 1 90 ? 0.404 -4.718 13.445 1.00 87.94 90 GLU A C 1
ATOM 695 O O . GLU A 1 90 ? 1.442 -4.397 14.022 1.00 87.94 90 GLU A O 1
ATOM 700 N N . LEU A 1 91 ? -0.474 -3.809 13.005 1.00 87.19 91 LEU A N 1
ATOM 701 C CA . LEU A 1 91 ? -0.328 -2.368 13.236 1.00 87.19 91 LEU A CA 1
ATOM 702 C C . LEU A 1 91 ? -0.304 -2.039 14.733 1.00 87.19 91 LEU A C 1
ATOM 704 O O . LEU A 1 91 ? 0.584 -1.315 15.177 1.00 87.19 91 LEU A O 1
ATOM 708 N N . ASP A 1 92 ? -1.214 -2.620 15.522 1.00 87.81 92 ASP A N 1
ATOM 709 C CA . ASP A 1 92 ? -1.225 -2.456 16.982 1.00 87.81 92 ASP A CA 1
ATOM 710 C C . ASP A 1 92 ? 0.115 -2.881 17.612 1.00 87.81 92 ASP A C 1
ATOM 712 O O . ASP A 1 92 ? 0.658 -2.166 18.454 1.00 87.81 92 ASP A O 1
ATOM 716 N N . ARG A 1 93 ? 0.701 -4.006 17.172 1.00 85.06 93 ARG A N 1
ATOM 717 C CA . ARG A 1 93 ? 2.031 -4.448 17.637 1.00 85.06 93 ARG A CA 1
ATOM 718 C C . ARG A 1 93 ? 3.141 -3.485 17.226 1.00 85.06 93 ARG A C 1
ATOM 720 O O . ARG A 1 93 ? 4.018 -3.194 18.038 1.00 85.06 93 ARG A O 1
ATOM 727 N N . HIS A 1 94 ? 3.118 -3.012 15.982 1.00 80.31 94 HIS A N 1
ATOM 728 C CA . HIS A 1 94 ? 4.118 -2.087 15.453 1.00 80.31 94 HIS A CA 1
ATOM 729 C C . HIS A 1 94 ? 4.121 -0.758 16.220 1.00 80.31 94 HIS A C 1
ATOM 731 O O . HIS A 1 94 ? 5.183 -0.318 16.662 1.00 80.31 94 HIS A O 1
ATOM 737 N N . PHE A 1 95 ? 2.944 -0.169 16.449 1.00 81.69 95 PHE A N 1
ATOM 738 C CA . PHE A 1 95 ? 2.808 1.081 17.200 1.00 81.69 95 PHE A CA 1
ATOM 739 C C . PHE A 1 95 ? 3.073 0.917 18.706 1.00 81.69 95 PHE A C 1
ATOM 741 O O . PHE A 1 95 ? 3.578 1.844 19.340 1.00 81.69 95 PHE A O 1
ATOM 748 N N . ALA A 1 96 ? 2.790 -0.252 19.290 1.00 78.69 96 ALA A N 1
ATOM 749 C CA . ALA A 1 96 ? 3.160 -0.540 20.677 1.00 78.69 96 ALA A CA 1
ATOM 750 C C . ALA A 1 96 ? 4.685 -0.636 20.849 1.00 78.69 96 ALA A C 1
ATOM 752 O O . ALA A 1 96 ? 5.251 -0.034 21.757 1.00 78.69 96 ALA A O 1
ATOM 753 N N . ARG A 1 97 ? 5.370 -1.337 19.936 1.00 69.88 97 ARG A N 1
ATOM 754 C CA . ARG A 1 97 ? 6.826 -1.530 19.991 1.00 69.88 97 ARG A CA 1
ATOM 755 C C . ARG A 1 97 ? 7.610 -0.241 19.750 1.00 69.88 97 ARG A C 1
ATOM 757 O O . ARG A 1 97 ? 8.676 -0.058 20.328 1.00 69.88 97 ARG A O 1
ATOM 764 N N . SER A 1 98 ? 7.108 0.648 18.899 1.00 60.75 98 SER A N 1
ATOM 765 C CA . SER A 1 98 ? 7.748 1.943 18.655 1.00 60.75 98 SER A CA 1
ATOM 766 C C . SER A 1 98 ? 7.614 2.902 19.836 1.00 60.75 98 SER A C 1
ATOM 768 O O . SER A 1 98 ? 8.505 3.712 20.041 1.00 60.75 98 SER A O 1
ATOM 770 N N . ALA A 1 99 ? 6.541 2.809 20.633 1.00 58.91 99 ALA A N 1
ATOM 771 C CA . ALA A 1 99 ? 6.388 3.626 21.840 1.00 58.91 99 ALA A CA 1
ATOM 772 C C . ALA A 1 99 ? 7.459 3.304 22.903 1.00 58.91 99 ALA A C 1
ATOM 774 O O . ALA A 1 99 ? 7.780 4.144 23.739 1.00 58.91 99 ALA A O 1
ATOM 775 N N . GLU A 1 100 ? 8.031 2.098 22.850 1.00 55.31 100 GLU A N 1
ATOM 776 C CA . GLU A 1 100 ? 9.124 1.646 23.717 1.00 55.31 100 GLU A CA 1
ATOM 777 C C . GLU A 1 100 ? 10.519 1.996 23.161 1.00 55.31 100 GLU A C 1
ATOM 779 O O . GLU A 1 100 ? 11.513 1.903 23.882 1.00 55.31 100 GLU A O 1
ATOM 784 N N . GLN A 1 101 ? 10.617 2.395 21.888 1.00 51.03 101 GLN A N 1
ATOM 785 C CA . GLN A 1 101 ? 11.873 2.686 21.195 1.00 51.03 101 GLN A CA 1
ATOM 786 C C . GLN A 1 101 ? 11.968 4.182 20.882 1.00 51.03 101 GLN A C 1
ATOM 788 O O . GLN A 1 101 ? 11.444 4.655 19.878 1.00 51.03 101 GLN A O 1
ATOM 793 N N . THR A 1 102 ? 12.656 4.928 21.747 1.00 42.78 102 THR A N 1
ATOM 794 C CA . THR A 1 102 ? 12.938 6.358 21.569 1.00 42.78 102 THR A CA 1
ATOM 795 C C . THR A 1 102 ? 13.566 6.637 20.195 1.00 42.78 102 THR A C 1
ATOM 797 O O . THR A 1 102 ? 14.598 6.054 19.876 1.00 42.78 102 THR A O 1
ATOM 800 N N . ALA A 1 103 ? 12.927 7.528 19.424 1.00 50.72 103 ALA A N 1
ATOM 801 C CA . ALA A 1 103 ? 13.397 8.204 18.206 1.00 50.72 103 ALA A CA 1
ATOM 802 C C . ALA A 1 103 ? 14.246 7.350 17.244 1.00 50.72 103 ALA A C 1
ATOM 804 O O . ALA A 1 103 ? 15.472 7.292 17.333 1.00 50.72 103 ALA A O 1
ATOM 805 N N . GLN A 1 104 ? 13.591 6.723 16.263 1.00 51.69 104 GLN A N 1
ATOM 806 C CA . GLN A 1 104 ? 14.318 6.112 15.153 1.00 51.69 104 GLN A CA 1
ATOM 807 C C . GLN A 1 104 ? 14.805 7.187 14.152 1.00 51.69 104 GLN A C 1
ATOM 809 O O . GLN A 1 104 ? 14.035 8.092 13.824 1.00 51.69 104 GLN A O 1
ATOM 814 N N . PRO A 1 105 ? 16.030 7.069 13.600 1.00 46.22 105 PRO A N 1
ATOM 815 C CA . PRO A 1 105 ? 16.671 8.094 12.758 1.00 46.22 105 PRO A CA 1
ATOM 816 C C . PRO A 1 105 ? 15.907 8.476 11.473 1.00 46.22 105 PRO A C 1
ATOM 818 O O . PRO A 1 105 ? 16.120 9.546 10.913 1.00 46.22 105 PRO A O 1
ATOM 821 N N . TRP A 1 106 ? 14.961 7.656 11.005 1.00 46.66 106 TRP A N 1
ATOM 822 C CA . TRP A 1 106 ? 14.115 7.999 9.852 1.00 46.66 106 TRP A CA 1
ATOM 823 C C . TRP A 1 106 ? 13.029 9.044 10.164 1.00 46.66 106 TRP A C 1
ATOM 825 O O . TRP A 1 106 ? 12.503 9.657 9.233 1.00 46.66 106 TRP A O 1
ATOM 835 N N . GLN A 1 107 ? 12.697 9.281 11.442 1.00 46.19 107 GLN A N 1
ATOM 836 C CA . GLN A 1 107 ? 11.738 10.324 11.834 1.00 46.19 107 GLN A CA 1
ATOM 837 C C . GLN A 1 107 ? 12.262 11.725 11.484 1.00 46.19 107 GLN A C 1
ATOM 839 O O . GLN A 1 107 ? 11.499 12.569 11.011 1.00 46.19 107 GLN A O 1
ATOM 844 N N . GLU A 1 108 ? 13.570 11.948 11.649 1.00 47.44 108 GLU A N 1
ATOM 845 C CA . GLU A 1 108 ? 14.234 13.216 11.325 1.00 47.44 108 GLU A CA 1
ATOM 846 C C . GLU A 1 108 ? 14.307 13.446 9.809 1.00 47.44 108 GLU A C 1
ATOM 848 O O . GLU A 1 108 ? 14.001 14.540 9.337 1.00 47.44 108 GLU A O 1
ATOM 853 N N . LYS A 1 109 ? 14.608 12.400 9.027 1.00 44.09 109 LYS A N 1
ATOM 854 C CA . LYS A 1 109 ? 14.766 12.496 7.565 1.00 44.09 109 LYS A CA 1
ATOM 855 C C . LYS A 1 109 ? 13.460 12.734 6.807 1.00 44.09 109 LYS A C 1
ATOM 857 O O . LYS A 1 109 ? 13.446 13.458 5.817 1.00 44.09 109 LYS A O 1
ATOM 862 N N . MET A 1 110 ? 12.351 12.138 7.253 1.00 45.91 110 MET A N 1
ATOM 863 C CA . MET A 1 110 ? 11.065 12.281 6.556 1.00 45.91 110 MET A CA 1
ATOM 864 C C . MET A 1 110 ? 10.250 13.502 7.017 1.00 45.91 110 MET A C 1
ATOM 866 O O . MET A 1 110 ? 9.198 13.769 6.440 1.00 45.91 110 MET A O 1
ATOM 870 N N . MET A 1 111 ? 10.688 14.228 8.059 1.00 52.06 111 MET A N 1
ATOM 871 C CA . MET A 1 111 ? 9.873 15.219 8.792 1.00 52.06 111 MET A CA 1
ATOM 872 C C . MET A 1 111 ? 8.476 14.694 9.181 1.00 52.06 111 MET A C 1
ATOM 874 O O . MET A 1 111 ? 7.518 15.456 9.337 1.00 52.06 111 MET A O 1
ATOM 878 N N . ILE A 1 112 ? 8.331 13.375 9.315 1.00 58.12 112 ILE A N 1
ATOM 879 C CA . ILE A 1 112 ? 7.077 12.741 9.699 1.00 58.12 112 ILE A CA 1
ATOM 880 C C . ILE A 1 112 ? 7.111 12.579 11.210 1.00 58.12 112 ILE A C 1
ATOM 882 O O . ILE A 1 112 ? 7.913 11.818 11.749 1.00 58.12 112 ILE A O 1
ATOM 886 N N . ASN A 1 113 ? 6.198 13.263 11.897 1.00 69.69 113 ASN A N 1
ATOM 887 C CA . ASN A 1 113 ? 5.997 13.043 13.319 1.00 69.69 113 ASN A CA 1
ATOM 888 C C . ASN A 1 113 ? 5.267 11.706 13.511 1.00 69.69 113 ASN A C 1
ATOM 890 O O . ASN A 1 113 ? 4.038 11.627 13.489 1.00 69.69 113 ASN A O 1
ATOM 894 N N . PHE A 1 114 ? 6.041 10.633 13.638 1.00 72.62 114 PHE A N 1
ATOM 895 C CA . PHE A 1 114 ? 5.493 9.297 13.816 1.00 72.62 114 PHE A CA 1
ATOM 896 C C . PHE A 1 114 ? 4.658 9.173 15.094 1.00 72.62 114 PHE A C 1
ATOM 898 O O . PHE A 1 114 ? 3.658 8.457 15.088 1.00 72.62 114 PHE A O 1
ATOM 905 N N . ASP A 1 115 ? 4.989 9.923 16.148 1.00 75.94 115 ASP A N 1
ATOM 906 C CA . ASP A 1 115 ? 4.181 9.957 17.368 1.00 75.94 115 ASP A CA 1
ATOM 907 C C . ASP A 1 115 ? 2.772 10.479 17.081 1.00 75.94 115 ASP A C 1
ATOM 909 O O . ASP A 1 115 ? 1.800 9.947 17.612 1.00 75.94 115 ASP A O 1
ATOM 913 N N . GLN A 1 116 ? 2.624 11.459 16.183 1.00 79.19 116 GLN A N 1
ATOM 914 C CA . GLN A 1 116 ? 1.305 11.919 15.738 1.00 79.19 116 GLN A CA 1
ATOM 915 C C . GLN A 1 116 ? 0.549 10.828 14.972 1.00 79.19 116 GLN A C 1
ATOM 917 O O . GLN A 1 116 ? -0.645 10.650 15.197 1.00 79.19 116 GLN A O 1
ATOM 922 N N . ILE A 1 117 ? 1.219 10.061 14.106 1.00 82.19 117 ILE A N 1
ATOM 923 C CA . ILE A 1 117 ? 0.591 8.937 13.386 1.00 82.19 117 ILE A CA 1
ATOM 924 C C . ILE A 1 117 ? 0.128 7.859 14.372 1.00 82.19 117 ILE A C 1
ATOM 926 O O . ILE A 1 117 ? -1.016 7.404 14.301 1.00 82.19 117 ILE A O 1
ATOM 930 N N . ALA A 1 118 ? 0.993 7.484 15.315 1.00 82.75 118 ALA A N 1
ATOM 931 C CA . ALA A 1 118 ? 0.687 6.509 16.353 1.00 82.75 118 ALA A CA 1
ATOM 932 C C . ALA A 1 118 ? -0.465 6.987 17.249 1.00 82.75 118 ALA A C 1
ATOM 934 O O . ALA A 1 118 ? -1.361 6.210 17.569 1.00 82.75 118 ALA A O 1
ATOM 935 N N . GLN A 1 119 ? -0.498 8.274 17.612 1.00 84.69 119 GLN A N 1
ATOM 936 C CA . GLN A 1 119 ? -1.607 8.874 18.358 1.00 84.69 119 GLN A CA 1
ATOM 937 C C . GLN A 1 119 ? -2.923 8.799 17.585 1.00 84.69 119 GLN A C 1
ATOM 939 O O . GLN A 1 119 ? -3.934 8.389 18.156 1.00 84.69 119 GLN A O 1
ATOM 944 N N . VAL A 1 120 ? -2.925 9.153 16.294 1.00 86.75 120 VAL A N 1
ATOM 945 C CA . VAL A 1 120 ? -4.122 9.043 15.446 1.00 86.75 120 VAL A CA 1
ATOM 946 C C . VAL A 1 120 ? -4.619 7.598 15.427 1.00 86.75 120 VAL A C 1
ATOM 948 O O . VAL A 1 120 ? -5.799 7.373 15.682 1.00 86.75 120 VAL A O 1
ATOM 951 N N . TRP A 1 121 ? -3.732 6.620 15.220 1.00 89.31 121 TRP A N 1
ATOM 952 C CA . TRP A 1 121 ? -4.088 5.197 15.233 1.00 89.31 121 TRP A CA 1
ATOM 953 C C . TRP A 1 121 ? -4.646 4.727 16.585 1.00 89.31 121 TRP A C 1
ATOM 955 O O . TRP A 1 121 ? -5.687 4.067 16.650 1.00 89.31 121 TRP A O 1
ATOM 965 N N . ASN A 1 122 ? -3.982 5.094 17.680 1.00 86.81 122 ASN A N 1
ATOM 966 C CA . ASN A 1 122 ? -4.363 4.676 19.027 1.00 86.81 122 ASN A CA 1
ATOM 967 C C . ASN A 1 122 ? -5.713 5.260 19.464 1.00 86.81 122 ASN A C 1
ATOM 969 O O . ASN A 1 122 ? -6.445 4.596 20.198 1.00 86.81 122 ASN A O 1
ATOM 973 N N . ASN A 1 123 ? -6.072 6.445 18.961 1.00 87.38 123 ASN A N 1
ATOM 974 C CA . ASN A 1 123 ? -7.365 7.088 19.202 1.00 87.38 123 ASN A CA 1
ATOM 975 C C . ASN A 1 123 ? -8.526 6.457 18.414 1.00 87.38 123 ASN A C 1
ATOM 977 O O . ASN A 1 123 ? -9.689 6.730 18.725 1.00 87.38 123 ASN A O 1
ATOM 981 N N . LEU A 1 124 ? -8.248 5.619 17.407 1.00 85.88 124 LEU A N 1
ATOM 982 C CA . LEU A 1 124 ? -9.298 4.916 16.673 1.00 85.88 124 LEU A CA 1
ATOM 983 C C . LEU A 1 124 ? -9.959 3.850 17.560 1.00 85.88 124 LEU A C 1
ATOM 985 O O . LEU A 1 124 ? -9.263 3.084 18.238 1.00 85.88 124 LEU A O 1
ATOM 989 N N . PRO A 1 125 ? -11.297 3.732 17.524 1.00 81.75 125 PRO A N 1
ATOM 990 C CA . PRO A 1 125 ? -11.988 2.687 18.254 1.00 81.75 125 PRO A CA 1
ATOM 991 C C . PRO A 1 125 ? -11.674 1.302 17.664 1.00 81.75 125 PRO A C 1
ATOM 993 O O . PRO A 1 125 ? -11.594 1.110 16.448 1.00 81.75 125 PRO A O 1
ATOM 996 N N . LEU A 1 126 ? -11.540 0.310 18.549 1.00 72.94 126 LEU A N 1
ATOM 997 C CA . LEU A 1 126 ? -11.312 -1.095 18.184 1.00 72.94 126 LEU A CA 1
ATOM 998 C C . LEU A 1 126 ? -12.486 -1.707 17.405 1.00 72.94 126 LEU A C 1
ATOM 1000 O O . LEU A 1 126 ? -12.289 -2.584 16.575 1.00 72.94 126 LEU A O 1
ATOM 1004 N N . ARG A 1 127 ? -13.714 -1.258 17.681 1.00 66.62 127 ARG A N 1
ATOM 1005 C CA . ARG A 1 127 ? -14.937 -1.685 16.987 1.00 66.62 127 ARG A CA 1
ATOM 1006 C C . ARG A 1 127 ? -15.591 -0.497 16.307 1.00 66.62 127 ARG A C 1
ATOM 1008 O O . ARG A 1 127 ? -15.402 0.640 16.733 1.00 66.62 127 ARG A O 1
ATOM 1015 N N . GLU A 1 128 ? -16.380 -0.764 15.272 1.00 60.28 128 GLU A N 1
ATOM 1016 C CA . GLU A 1 128 ? -17.206 0.271 14.657 1.00 60.28 128 GLU A CA 1
ATOM 1017 C C . GLU A 1 128 ? -18.144 0.880 15.703 1.00 60.28 128 GLU A C 1
ATOM 1019 O O . GLU A 1 128 ? -18.832 0.183 16.453 1.00 60.28 128 GLU A O 1
ATOM 1024 N N . THR A 1 129 ? -18.129 2.207 15.782 1.00 57.91 129 THR A N 1
ATOM 1025 C CA . THR A 1 129 ? -19.032 2.980 16.631 1.00 57.91 129 THR A CA 1
ATOM 1026 C C . THR A 1 129 ? -19.745 4.003 15.762 1.00 57.91 129 THR A C 1
ATOM 1028 O O . THR A 1 129 ? -19.209 4.439 14.746 1.00 57.91 129 THR A O 1
ATOM 1031 N N . ASN A 1 130 ? -20.912 4.477 16.198 1.00 53.06 130 ASN A N 1
ATOM 1032 C CA . ASN A 1 130 ? -21.656 5.542 15.509 1.00 53.06 130 ASN A CA 1
ATOM 1033 C C . ASN A 1 130 ? -20.889 6.882 15.376 1.00 53.06 130 ASN A C 1
ATOM 1035 O O . ASN A 1 130 ? -21.449 7.840 14.851 1.00 53.06 130 ASN A O 1
ATOM 1039 N N . ARG A 1 131 ? -19.654 7.001 15.892 1.00 51.84 131 ARG A N 1
ATOM 1040 C CA . ARG A 1 131 ? -18.906 8.266 15.996 1.00 51.84 131 ARG A CA 1
ATOM 1041 C C . ARG A 1 131 ? -17.559 8.288 15.262 1.00 51.84 131 ARG A C 1
ATOM 1043 O O . ARG A 1 131 ? -16.910 9.327 15.288 1.00 51.84 131 ARG A O 1
ATOM 1050 N N . GLY A 1 132 ? -17.137 7.212 14.593 1.00 58.72 132 GLY A N 1
ATOM 1051 C CA . GLY A 1 132 ? -15.876 7.231 13.842 1.00 58.72 132 GLY A CA 1
ATOM 1052 C C . GLY A 1 132 ? -15.502 5.912 13.170 1.00 58.72 132 GLY A C 1
ATOM 1053 O O . GLY A 1 132 ? -16.024 4.855 13.521 1.00 58.72 132 GLY A O 1
ATOM 1054 N N . SER A 1 133 ? -14.577 5.990 12.207 1.00 72.56 133 SER A N 1
ATOM 1055 C CA . SER A 1 133 ? -13.984 4.816 11.555 1.00 72.56 133 SER A CA 1
ATOM 1056 C C . SER A 1 133 ? -13.210 3.984 12.578 1.00 72.56 133 SER A C 1
ATOM 1058 O O . SER A 1 133 ? -12.410 4.526 13.334 1.00 72.56 133 SER A O 1
ATOM 1060 N N . SER A 1 134 ? -13.442 2.673 12.603 1.00 87.12 134 SER A N 1
ATOM 1061 C CA . SER A 1 134 ? -12.640 1.743 13.400 1.00 87.12 134 SER A CA 1
ATOM 1062 C C . SER A 1 134 ? -11.234 1.572 12.814 1.00 87.12 134 SER A C 1
ATOM 1064 O O . SER A 1 134 ? -10.937 2.033 11.703 1.00 87.12 134 SER A O 1
ATOM 1066 N N . ARG A 1 135 ? -10.359 0.873 13.542 1.00 89.81 135 ARG A N 1
ATOM 1067 C CA . ARG A 1 135 ? -9.054 0.437 13.013 1.00 89.81 135 ARG A CA 1
ATOM 1068 C C . ARG A 1 135 ? -9.209 -0.416 11.756 1.00 89.81 135 ARG A C 1
ATOM 1070 O O . ARG A 1 135 ? -8.565 -0.137 10.749 1.00 89.81 135 ARG A O 1
ATOM 1077 N N . GLU A 1 136 ? -10.124 -1.384 11.779 1.00 90.06 136 GLU A N 1
ATOM 1078 C CA . GLU A 1 136 ? -10.424 -2.225 10.614 1.00 90.06 136 GLU A CA 1
ATOM 1079 C C . GLU A 1 136 ? -10.961 -1.408 9.433 1.00 90.06 136 GLU A C 1
ATOM 1081 O O . GLU A 1 136 ? -10.521 -1.609 8.305 1.00 90.06 136 GLU A O 1
ATOM 1086 N N . GLU A 1 137 ? -11.839 -0.431 9.672 1.00 89.19 137 GLU A N 1
ATOM 1087 C CA . GLU A 1 137 ? -12.341 0.454 8.613 1.00 89.19 137 GLU A CA 1
ATOM 1088 C C . GLU A 1 137 ? -11.228 1.344 8.041 1.00 89.19 137 GLU A C 1
ATOM 1090 O O . GLU A 1 137 ? -11.152 1.581 6.837 1.00 89.19 137 GLU A O 1
ATOM 1095 N N . THR A 1 138 ? -10.306 1.804 8.884 1.00 89.69 138 THR A N 1
ATOM 1096 C CA . THR A 1 138 ? -9.139 2.579 8.439 1.00 89.69 138 THR A CA 1
ATOM 1097 C C . THR A 1 138 ? -8.202 1.738 7.568 1.00 89.69 138 THR A C 1
ATOM 1099 O O . THR A 1 138 ? -7.696 2.239 6.561 1.00 89.69 138 THR A O 1
ATOM 1102 N N . VAL A 1 139 ? -8.025 0.454 7.894 1.00 92.56 139 VAL A N 1
ATOM 1103 C CA . VAL A 1 139 ? -7.318 -0.513 7.037 1.00 92.56 139 VAL A CA 1
ATOM 1104 C C . VAL A 1 139 ? -8.096 -0.766 5.744 1.00 92.56 139 VAL A C 1
ATOM 1106 O O . VAL A 1 139 ? -7.506 -0.786 4.663 1.00 92.56 139 VAL A O 1
ATOM 1109 N N . ARG A 1 140 ? -9.426 -0.887 5.815 1.00 91.56 140 ARG A N 1
ATOM 1110 C CA . ARG A 1 140 ? -10.295 -1.070 4.646 1.00 91.56 140 ARG A CA 1
ATOM 1111 C C . ARG A 1 140 ? -10.151 0.087 3.657 1.00 91.56 140 ARG A C 1
ATOM 11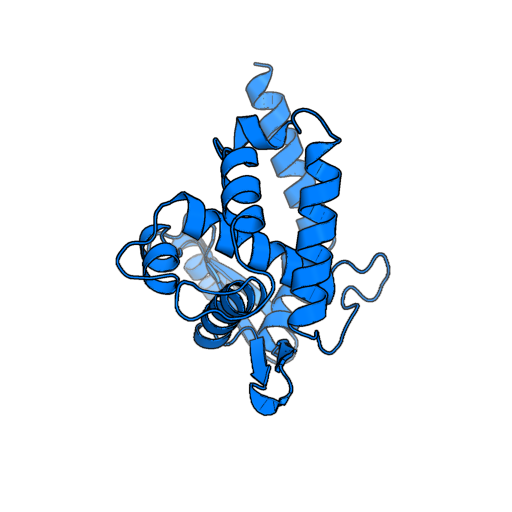13 O O . ARG A 1 140 ? -10.032 -0.165 2.461 1.00 91.56 140 ARG A O 1
ATOM 1120 N N . LYS A 1 141 ? -10.062 1.336 4.127 1.00 90.06 141 LYS A N 1
ATOM 1121 C CA . LYS A 1 141 ? -9.791 2.512 3.276 1.00 90.06 141 LYS A CA 1
ATOM 1122 C C . LYS A 1 141 ? -8.471 2.392 2.507 1.00 90.06 141 LYS A C 1
ATOM 1124 O O . LYS A 1 141 ? -8.461 2.641 1.300 1.00 90.06 141 LYS A O 1
ATOM 1129 N N . ALA A 1 142 ? -7.402 1.927 3.155 1.00 90.56 142 ALA A N 1
ATOM 1130 C CA . ALA A 1 142 ? -6.115 1.683 2.498 1.00 90.56 142 ALA A CA 1
ATOM 1131 C C . ALA A 1 142 ? -6.238 0.593 1.421 1.00 90.56 142 ALA A C 1
ATOM 1133 O O . ALA A 1 142 ? -5.744 0.739 0.302 1.00 90.56 142 ALA A O 1
ATOM 1134 N N . CYS A 1 143 ? -6.977 -0.476 1.724 1.00 91.50 143 CYS A N 1
ATOM 1135 C CA . CYS A 1 143 ? -7.235 -1.560 0.778 1.00 91.50 143 CYS A CA 1
ATOM 1136 C C . CYS A 1 143 ? -8.047 -1.079 -0.427 1.00 91.50 143 CYS A C 1
ATOM 1138 O O . CYS A 1 143 ? -7.698 -1.390 -1.561 1.00 91.50 143 CYS A O 1
ATOM 1140 N N . ARG A 1 144 ? -9.078 -0.253 -0.207 1.00 91.00 144 ARG A N 1
ATOM 1141 C CA . ARG A 1 144 ? -9.870 0.370 -1.279 1.00 91.00 144 ARG A CA 1
ATOM 1142 C C . ARG A 1 144 ? -9.032 1.290 -2.155 1.00 91.00 144 ARG A C 1
ATOM 1144 O O . ARG A 1 144 ? -9.267 1.370 -3.358 1.00 91.00 144 ARG A O 1
ATOM 1151 N N . PHE A 1 145 ? -8.063 1.992 -1.574 1.00 88.00 145 PHE A N 1
ATOM 1152 C CA . PHE A 1 145 ? -7.120 2.791 -2.348 1.00 88.00 145 PHE A CA 1
ATOM 1153 C C . PHE A 1 145 ? -6.276 1.906 -3.279 1.00 88.00 145 PHE A C 1
ATOM 1155 O O . PHE A 1 145 ? -6.240 2.155 -4.483 1.00 88.00 145 PHE A O 1
ATOM 1162 N N . LEU A 1 146 ? -5.680 0.831 -2.757 1.00 89.75 146 LEU A N 1
ATOM 1163 C CA . LEU A 1 146 ? -4.906 -0.133 -3.551 1.00 89.75 146 LEU A CA 1
ATOM 1164 C C . LEU A 1 146 ? -5.762 -0.868 -4.602 1.00 89.75 146 LEU A C 1
ATOM 1166 O O . LEU A 1 146 ? -5.297 -1.137 -5.711 1.00 89.75 146 LEU A O 1
ATOM 1170 N N . GLU A 1 147 ? -7.021 -1.164 -4.281 1.00 91.25 147 GLU A N 1
ATOM 1171 C CA . GLU A 1 147 ? -7.985 -1.804 -5.182 1.00 91.25 147 GLU A CA 1
ATOM 1172 C C . GLU A 1 147 ? -8.343 -0.901 -6.368 1.00 91.25 147 GLU A C 1
ATOM 1174 O O . GLU A 1 147 ? -8.342 -1.356 -7.512 1.00 91.25 147 GLU A O 1
ATOM 1179 N N . LYS A 1 148 ? -8.549 0.405 -6.139 1.00 89.44 148 LYS A N 1
ATOM 1180 C CA . LYS A 1 148 ? -8.750 1.388 -7.222 1.00 89.44 148 LYS A CA 1
ATOM 1181 C C . LYS A 1 148 ? -7.568 1.434 -8.194 1.00 89.44 148 LYS A C 1
ATOM 1183 O O . LYS A 1 148 ? -7.770 1.650 -9.386 1.00 89.44 148 LYS A O 1
ATOM 1188 N N . GLN A 1 149 ? -6.355 1.184 -7.697 1.00 85.19 149 GLN A N 1
ATOM 1189 C CA . GLN A 1 149 ? -5.134 1.081 -8.506 1.00 85.19 149 GLN A CA 1
ATOM 1190 C C . GLN A 1 149 ? -4.924 -0.316 -9.119 1.00 85.19 149 GLN A C 1
ATOM 1192 O O . GLN A 1 149 ? -3.927 -0.549 -9.802 1.00 85.19 149 GLN A O 1
ATOM 1197 N N . LYS A 1 150 ? -5.864 -1.250 -8.912 1.00 89.00 150 LYS A N 1
ATOM 1198 C CA . LYS A 1 150 ? -5.812 -2.643 -9.381 1.00 89.00 150 LYS A CA 1
ATOM 1199 C C . LYS A 1 150 ? -4.585 -3.407 -8.872 1.00 89.00 150 LYS A C 1
ATOM 1201 O O . LYS A 1 150 ? -4.057 -4.260 -9.582 1.00 89.00 150 LYS A O 1
ATOM 1206 N N . LEU A 1 151 ? -4.118 -3.086 -7.665 1.00 90.69 151 LEU A N 1
ATOM 1207 C CA . LEU A 1 151 ? -2.984 -3.760 -7.024 1.00 90.69 151 LEU A CA 1
ATOM 1208 C C . LEU A 1 151 ? -3.446 -4.908 -6.124 1.00 90.69 151 LEU A C 1
ATOM 1210 O O . LEU A 1 151 ? -2.814 -5.965 -6.097 1.00 90.69 151 LEU A O 1
ATOM 1214 N N . VAL A 1 152 ? -4.582 -4.737 -5.450 1.00 93.56 152 VAL A N 1
ATOM 1215 C CA . VAL A 1 152 ? -5.203 -5.756 -4.593 1.00 93.56 152 VAL A CA 1
ATOM 1216 C C . VAL A 1 152 ? -6.674 -5.948 -4.954 1.00 93.56 152 VAL A C 1
ATOM 1218 O O . VAL A 1 152 ? -7.264 -5.114 -5.638 1.00 93.56 152 VAL A O 1
ATOM 1221 N N . VAL A 1 153 ? -7.255 -7.043 -4.475 1.00 94.81 153 VAL A N 1
ATOM 1222 C CA . VAL A 1 153 ? -8.694 -7.319 -4.499 1.00 94.81 153 VAL A CA 1
ATOM 1223 C C . VAL A 1 153 ? -9.173 -7.421 -3.058 1.00 94.81 153 VAL A C 1
ATOM 1225 O O . VAL A 1 153 ? -8.590 -8.184 -2.280 1.00 94.81 153 VAL A O 1
ATOM 1228 N N . LEU A 1 154 ? -10.212 -6.662 -2.705 1.00 93.38 154 LEU A N 1
ATOM 1229 C CA . LEU A 1 154 ? -10.851 -6.731 -1.397 1.00 93.38 154 LEU A CA 1
ATOM 1230 C C . LEU A 1 154 ? -12.133 -7.570 -1.490 1.00 93.38 154 LEU A C 1
ATOM 1232 O O . LEU A 1 154 ? -13.067 -7.236 -2.213 1.00 93.38 154 LEU A O 1
ATOM 1236 N N . LEU A 1 155 ? -12.177 -8.665 -0.737 1.00 93.50 155 LEU A N 1
ATOM 1237 C CA . LEU A 1 155 ? -13.340 -9.537 -0.606 1.00 93.50 155 LEU A CA 1
ATOM 1238 C C . LEU A 1 155 ? -14.123 -9.128 0.648 1.00 93.50 155 LEU A C 1
ATOM 1240 O O . LEU A 1 155 ? -13.836 -9.600 1.749 1.00 93.50 155 LEU A O 1
ATOM 1244 N N . ASP A 1 156 ? -15.083 -8.213 0.485 1.00 87.50 156 ASP A N 1
ATOM 1245 C CA . ASP A 1 156 ? -15.809 -7.583 1.601 1.00 87.50 156 ASP A CA 1
ATOM 1246 C C . ASP A 1 156 ? -16.508 -8.587 2.522 1.00 87.50 156 ASP A C 1
ATOM 1248 O O . ASP A 1 156 ? -16.431 -8.467 3.742 1.00 87.50 156 ASP A O 1
ATOM 1252 N N . GLU A 1 157 ? -17.152 -9.606 1.952 1.00 87.56 157 GLU A N 1
ATOM 1253 C CA . GLU A 1 157 ? -17.881 -10.626 2.714 1.00 87.56 157 GLU A CA 1
ATOM 1254 C C . GLU A 1 157 ? -16.965 -11.444 3.635 1.00 87.56 157 GLU A C 1
ATOM 1256 O O . GLU A 1 157 ? -17.384 -11.884 4.705 1.00 87.56 157 GLU A O 1
ATOM 1261 N N . GLN A 1 158 ? -15.710 -11.642 3.228 1.00 88.88 158 GLN A N 1
ATOM 1262 C CA . GLN A 1 158 ? -14.722 -12.419 3.973 1.00 88.88 158 GLN A CA 1
ATOM 1263 C C . GLN A 1 158 ? -13.756 -11.533 4.775 1.00 88.88 158 GLN A C 1
ATOM 1265 O O . GLN A 1 158 ? -12.951 -12.060 5.536 1.00 88.88 158 GLN A O 1
ATOM 1270 N N . ASN A 1 159 ? -13.825 -10.201 4.630 1.00 90.00 159 ASN A N 1
ATOM 1271 C CA . ASN A 1 159 ? -12.815 -9.256 5.124 1.00 90.00 159 ASN A CA 1
ATOM 1272 C C . ASN A 1 159 ? -11.379 -9.680 4.755 1.00 90.00 159 ASN A C 1
ATOM 1274 O O . ASN A 1 159 ? -10.440 -9.550 5.549 1.00 90.00 159 ASN A O 1
ATOM 1278 N N . GLU A 1 160 ? -11.220 -10.188 3.533 1.00 94.38 160 GLU A N 1
ATOM 1279 C CA . GLU A 1 160 ? -9.961 -10.703 3.002 1.00 94.38 160 GLU A CA 1
ATOM 1280 C C . GLU A 1 160 ? -9.397 -9.790 1.924 1.00 94.38 160 GLU A C 1
ATOM 1282 O O . GLU A 1 160 ? -10.116 -9.285 1.065 1.00 94.38 160 GLU A O 1
ATOM 1287 N N . ILE A 1 161 ? -8.080 -9.640 1.923 1.00 94.88 161 ILE A N 1
ATOM 1288 C CA . ILE A 1 161 ? -7.336 -8.927 0.893 1.00 94.88 161 ILE A CA 1
ATOM 1289 C C . ILE A 1 161 ? -6.470 -9.946 0.165 1.00 94.88 161 ILE A C 1
ATOM 1291 O O . ILE A 1 161 ? -5.818 -10.781 0.797 1.00 94.88 161 ILE A O 1
ATOM 1295 N N . ARG A 1 162 ? -6.434 -9.866 -1.164 1.00 95.44 162 ARG A N 1
ATOM 1296 C CA . ARG A 1 162 ? -5.555 -10.682 -2.014 1.00 95.44 162 ARG A CA 1
ATOM 1297 C C . ARG A 1 162 ? -4.770 -9.797 -2.963 1.00 95.44 162 ARG A C 1
ATOM 1299 O O . ARG A 1 162 ? -5.278 -8.777 -3.427 1.00 95.44 162 ARG A O 1
ATOM 1306 N N . THR A 1 163 ? -3.538 -10.183 -3.268 1.00 93.81 163 THR A N 1
ATOM 1307 C CA . THR A 1 163 ? -2.743 -9.478 -4.276 1.00 93.81 163 THR A CA 1
ATOM 1308 C C . THR A 1 163 ? -3.234 -9.822 -5.678 1.00 93.81 163 THR A C 1
ATOM 1310 O O . THR A 1 163 ? -3.738 -10.915 -5.944 1.00 93.81 163 THR A O 1
ATOM 1313 N N . THR A 1 164 ? -3.110 -8.866 -6.592 1.00 93.50 164 THR A N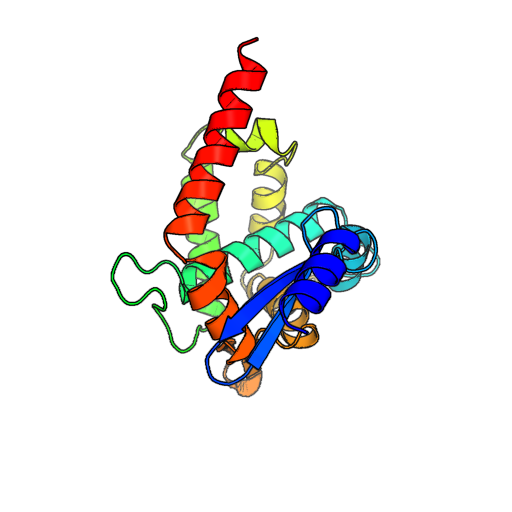 1
ATOM 1314 C CA . THR A 1 164 ? -3.266 -9.135 -8.022 1.00 93.50 164 THR A CA 1
ATOM 1315 C C . THR A 1 164 ? -1.952 -9.643 -8.604 1.00 93.50 164 THR A C 1
ATOM 1317 O O . THR A 1 164 ? -0.876 -9.359 -8.077 1.00 93.50 164 THR A O 1
ATOM 1320 N N . ARG A 1 165 ? -2.028 -10.302 -9.764 1.00 90.19 165 ARG A N 1
ATOM 1321 C CA . ARG A 1 165 ? -0.844 -10.687 -10.544 1.00 90.19 165 ARG A CA 1
ATOM 1322 C C . ARG A 1 165 ? 0.066 -9.495 -10.859 1.00 90.19 165 ARG A C 1
ATOM 1324 O O . ARG A 1 165 ? 1.275 -9.622 -10.776 1.00 90.19 165 ARG A O 1
ATOM 1331 N N . ARG A 1 166 ? -0.517 -8.322 -11.134 1.00 89.75 166 ARG A N 1
ATOM 1332 C CA . ARG A 1 166 ? 0.232 -7.080 -11.373 1.00 89.75 166 ARG A CA 1
ATOM 1333 C C . ARG A 1 166 ? 1.102 -6.699 -10.178 1.00 89.75 166 ARG A C 1
ATOM 1335 O O . ARG A 1 166 ? 2.257 -6.337 -10.363 1.00 89.75 166 ARG A O 1
ATOM 1342 N N . LEU A 1 167 ? 0.538 -6.736 -8.970 1.00 89.62 167 LEU A N 1
ATOM 1343 C CA . LEU A 1 167 ? 1.297 -6.416 -7.765 1.00 89.62 167 LEU A CA 1
ATOM 1344 C C . LEU A 1 167 ? 2.376 -7.469 -7.499 1.00 89.62 167 LEU A C 1
ATOM 1346 O O . LEU A 1 167 ? 3.500 -7.093 -7.196 1.00 89.62 167 LEU A O 1
ATOM 1350 N N . ASP A 1 168 ? 2.056 -8.756 -7.654 1.00 89.06 168 ASP A N 1
ATOM 1351 C CA . ASP A 1 168 ? 3.039 -9.834 -7.497 1.00 89.06 168 ASP A CA 1
ATOM 1352 C C . ASP A 1 168 ? 4.219 -9.660 -8.461 1.00 89.06 168 ASP A C 1
ATOM 1354 O O . ASP A 1 168 ? 5.367 -9.668 -8.026 1.00 89.06 168 ASP A O 1
ATOM 1358 N N . ASP A 1 169 ? 3.942 -9.432 -9.747 1.00 86.75 169 ASP A N 1
ATOM 1359 C CA . ASP A 1 169 ? 4.977 -9.261 -10.763 1.00 86.75 169 ASP A CA 1
ATOM 1360 C C . ASP A 1 169 ? 5.881 -8.059 -10.453 1.00 86.75 169 ASP A C 1
ATOM 1362 O O . ASP A 1 169 ? 7.104 -8.171 -10.511 1.00 86.75 169 ASP A O 1
ATOM 1366 N N . LEU A 1 170 ? 5.295 -6.913 -10.085 1.00 85.06 170 LEU A N 1
ATOM 1367 C CA . LEU A 1 170 ? 6.056 -5.714 -9.724 1.00 85.06 170 LEU A CA 1
ATOM 1368 C C . LEU A 1 170 ? 6.906 -5.939 -8.469 1.00 85.06 170 LEU A C 1
ATOM 1370 O O . LEU A 1 170 ? 8.065 -5.530 -8.420 1.00 85.06 170 LEU A O 1
ATOM 1374 N N . MET A 1 171 ? 6.356 -6.591 -7.448 1.00 84.44 171 MET A N 1
ATOM 1375 C CA . MET A 1 171 ? 7.097 -6.837 -6.215 1.00 84.44 171 MET A CA 1
ATOM 1376 C C . MET A 1 171 ? 8.253 -7.808 -6.448 1.00 84.44 171 MET A C 1
ATOM 1378 O O . MET A 1 171 ? 9.369 -7.512 -6.039 1.00 84.44 171 MET A O 1
ATOM 1382 N N . ILE A 1 172 ? 8.018 -8.914 -7.155 1.00 82.25 172 ILE A N 1
ATOM 1383 C CA . ILE A 1 172 ? 9.016 -9.965 -7.389 1.00 82.25 172 ILE A CA 1
ATOM 1384 C C . ILE A 1 172 ? 10.102 -9.502 -8.364 1.00 82.25 172 ILE A C 1
ATOM 1386 O O . ILE A 1 172 ? 11.286 -9.679 -8.094 1.00 82.25 172 ILE A O 1
ATOM 1390 N N . HIS A 1 173 ? 9.716 -8.914 -9.498 1.00 77.69 173 HIS A N 1
ATOM 1391 C CA . HIS A 1 173 ? 10.651 -8.653 -10.595 1.00 77.69 173 HIS A CA 1
ATOM 1392 C C . HIS A 1 173 ? 11.281 -7.260 -10.561 1.00 77.69 173 HIS A C 1
ATOM 1394 O O . HIS A 1 173 ? 12.296 -7.049 -11.220 1.00 77.69 173 HIS A O 1
ATOM 1400 N N . TYR A 1 174 ? 10.712 -6.315 -9.806 1.00 76.94 174 TYR A N 1
ATOM 1401 C CA . TYR A 1 174 ? 11.193 -4.933 -9.792 1.00 76.94 174 TYR A CA 1
ATOM 1402 C C . TYR A 1 174 ? 11.580 -4.415 -8.408 1.00 76.94 174 TYR A C 1
ATOM 1404 O O . TYR A 1 174 ? 12.650 -3.829 -8.269 1.00 76.94 174 TYR A O 1
ATOM 1412 N N . TYR A 1 175 ? 10.755 -4.606 -7.376 1.00 73.19 175 TYR A N 1
ATOM 1413 C CA . TYR A 1 175 ? 11.060 -4.053 -6.047 1.00 73.19 175 TYR A CA 1
ATOM 1414 C C . TYR A 1 175 ? 11.947 -4.955 -5.182 1.00 73.19 175 TYR A C 1
ATOM 1416 O O . TYR A 1 175 ? 12.725 -4.439 -4.386 1.00 73.19 175 TYR A O 1
ATOM 1424 N N . LEU A 1 176 ? 11.850 -6.278 -5.335 1.00 72.88 176 LEU A N 1
ATOM 1425 C CA . LEU A 1 176 ? 12.605 -7.261 -4.546 1.00 72.88 176 LEU A CA 1
ATOM 1426 C C . LEU A 1 176 ? 13.720 -7.946 -5.341 1.00 72.88 176 LEU A C 1
ATOM 1428 O O . LEU A 1 176 ? 14.325 -8.892 -4.850 1.00 72.88 176 LEU A O 1
ATOM 1432 N N . ASN A 1 177 ? 14.003 -7.471 -6.555 1.00 67.25 177 ASN A N 1
ATOM 1433 C CA . ASN A 1 177 ? 15.172 -7.913 -7.300 1.00 67.25 177 ASN A CA 1
ATOM 1434 C C . ASN A 1 177 ? 16.442 -7.428 -6.572 1.00 67.25 177 ASN A C 1
ATOM 1436 O O . ASN A 1 177 ? 16.557 -6.241 -6.250 1.00 67.25 177 ASN A O 1
ATOM 1440 N N . ASP A 1 178 ? 17.383 -8.341 -6.313 1.00 57.03 178 ASP A N 1
ATOM 1441 C CA . ASP A 1 178 ? 18.605 -8.119 -5.524 1.00 57.03 178 ASP A CA 1
ATOM 1442 C C . ASP A 1 178 ? 19.416 -6.903 -6.002 1.00 57.03 178 ASP A C 1
ATOM 1444 O O . ASP A 1 178 ? 20.028 -6.193 -5.203 1.00 57.03 178 ASP A O 1
ATOM 1448 N N . GLU A 1 179 ? 19.374 -6.615 -7.304 1.00 57.03 179 GLU A N 1
ATOM 1449 C CA . GLU A 1 179 ? 20.060 -5.483 -7.928 1.00 57.03 179 GLU A CA 1
ATOM 1450 C C . GLU A 1 179 ? 19.498 -4.129 -7.466 1.00 57.03 179 GLU A C 1
ATOM 1452 O O . GLU A 1 179 ? 20.253 -3.191 -7.202 1.00 57.03 179 GLU A O 1
ATOM 1457 N N . ARG A 1 180 ? 18.181 -4.051 -7.251 1.00 56.94 180 ARG A N 1
ATOM 1458 C CA . ARG A 1 180 ? 17.527 -2.847 -6.738 1.00 56.94 180 ARG A CA 1
ATOM 1459 C C . ARG A 1 180 ? 17.505 -2.783 -5.221 1.00 56.94 180 ARG A C 1
ATOM 1461 O O . ARG A 1 180 ? 17.562 -1.690 -4.677 1.00 56.94 180 ARG A O 1
ATOM 1468 N N . ILE A 1 181 ? 17.485 -3.915 -4.518 1.00 56.88 181 ILE A N 1
ATOM 1469 C CA . ILE A 1 181 ? 17.775 -3.921 -3.075 1.00 56.88 181 ILE A CA 1
ATOM 1470 C C . ILE A 1 181 ? 19.178 -3.336 -2.851 1.00 56.88 181 ILE A C 1
ATOM 1472 O O . ILE A 1 181 ? 19.351 -2.457 -2.009 1.00 56.88 181 ILE A O 1
ATOM 1476 N N . ALA A 1 182 ? 20.162 -3.730 -3.666 1.00 54.28 182 ALA A N 1
ATOM 1477 C CA . ALA A 1 182 ? 21.498 -3.142 -3.650 1.00 54.28 182 ALA A CA 1
ATOM 1478 C C . ALA A 1 182 ? 21.507 -1.653 -4.048 1.00 54.28 182 ALA A C 1
ATOM 1480 O O . ALA A 1 182 ? 22.244 -0.876 -3.445 1.00 54.28 182 ALA A O 1
ATOM 1481 N N . GLU A 1 183 ? 20.691 -1.228 -5.016 1.00 55.41 183 GLU A N 1
ATOM 1482 C CA . GLU A 1 183 ? 20.536 0.188 -5.380 1.00 55.41 183 GLU A CA 1
ATOM 1483 C C . GLU A 1 183 ? 19.863 1.020 -4.278 1.00 55.41 183 GLU A C 1
ATOM 1485 O O . GLU A 1 183 ? 20.375 2.080 -3.937 1.00 55.41 183 GLU A O 1
ATOM 1490 N N . LEU A 1 184 ? 18.789 0.525 -3.657 1.00 52.00 184 LEU A N 1
ATOM 1491 C CA . LEU A 1 184 ? 18.156 1.113 -2.475 1.00 52.00 184 LEU A CA 1
ATOM 1492 C C . LEU A 1 184 ? 19.191 1.265 -1.361 1.00 52.00 184 LEU A C 1
ATOM 1494 O O . LEU A 1 184 ? 19.359 2.359 -0.835 1.00 52.00 184 LEU A O 1
ATOM 1498 N N . HIS A 1 185 ? 19.953 0.212 -1.054 1.00 51.03 185 HIS A N 1
ATOM 1499 C CA . HIS A 1 185 ? 21.040 0.287 -0.076 1.00 51.03 185 HIS A CA 1
ATOM 1500 C C . HIS A 1 185 ? 22.116 1.315 -0.458 1.00 51.03 185 HIS A C 1
ATOM 1502 O O . HIS A 1 185 ? 22.592 2.038 0.414 1.00 51.03 185 HIS A O 1
ATOM 1508 N N . ARG A 1 186 ? 22.481 1.435 -1.743 1.00 53.59 186 ARG A N 1
ATOM 1509 C CA . ARG A 1 186 ? 23.426 2.459 -2.224 1.00 53.59 186 ARG A CA 1
ATOM 1510 C C . ARG A 1 186 ? 22.859 3.874 -2.147 1.00 53.59 186 ARG A C 1
ATOM 1512 O O . ARG A 1 186 ? 23.609 4.789 -1.828 1.00 53.59 186 ARG A O 1
ATOM 1519 N N . LEU A 1 187 ? 21.576 4.067 -2.444 1.00 48.78 187 LEU A N 1
ATOM 1520 C CA . LEU A 1 187 ? 20.888 5.352 -2.323 1.00 48.78 187 LEU A CA 1
ATOM 1521 C C . LEU A 1 187 ? 20.826 5.783 -0.856 1.00 48.78 187 LEU A C 1
ATOM 1523 O O . LEU A 1 187 ? 21.207 6.909 -0.551 1.00 48.78 187 LEU A O 1
ATOM 1527 N N . PHE A 1 188 ? 20.482 4.866 0.054 1.00 46.16 188 PHE A N 1
ATOM 1528 C CA . PHE A 1 188 ? 20.528 5.125 1.494 1.00 46.16 188 PHE A CA 1
ATOM 1529 C C . PHE A 1 188 ? 21.950 5.460 1.980 1.00 46.16 188 PHE A C 1
ATOM 1531 O O . PHE A 1 188 ? 22.112 6.414 2.734 1.00 46.16 188 PHE A O 1
ATOM 1538 N N . ALA A 1 189 ? 22.983 4.765 1.489 1.00 48.94 189 ALA A N 1
ATOM 1539 C CA . ALA A 1 189 ? 24.380 5.060 1.831 1.00 48.94 189 ALA A CA 1
ATOM 1540 C C . ALA A 1 189 ? 24.884 6.406 1.261 1.00 48.94 189 ALA A C 1
ATOM 1542 O O . ALA A 1 189 ? 25.637 7.121 1.916 1.00 48.94 189 ALA A O 1
ATOM 1543 N N . ARG A 1 190 ? 24.452 6.792 0.053 1.00 41.88 190 ARG A N 1
ATOM 1544 C CA . ARG A 1 190 ? 24.816 8.081 -0.570 1.00 41.88 190 ARG A CA 1
ATOM 1545 C C . ARG A 1 190 ? 24.203 9.286 0.131 1.00 41.88 190 ARG A C 1
ATOM 1547 O O . ARG A 1 190 ? 24.763 10.377 0.059 1.00 41.88 190 ARG A O 1
ATOM 1554 N N . GLU A 1 191 ? 23.039 9.122 0.748 1.00 40.97 191 GLU A N 1
ATOM 1555 C CA . GLU A 1 191 ? 22.449 10.188 1.551 1.00 40.97 191 GLU A CA 1
ATOM 1556 C C . GLU A 1 191 ? 23.202 10.383 2.875 1.00 40.97 191 GLU A C 1
ATOM 1558 O O . GLU A 1 191 ? 23.339 11.518 3.309 1.00 40.97 191 GLU A O 1
ATOM 1563 N N . GLU A 1 192 ? 23.751 9.321 3.477 1.00 44.69 192 GLU A N 1
ATOM 1564 C CA . GLU A 1 192 ? 24.595 9.426 4.682 1.00 44.69 192 GLU A CA 1
ATOM 1565 C C . GLU A 1 192 ? 25.927 10.149 4.407 1.00 44.69 192 GLU A C 1
ATOM 1567 O O . GLU A 1 192 ? 26.398 10.913 5.246 1.00 44.69 192 GLU A O 1
ATOM 1572 N N . GLU A 1 193 ? 26.518 9.981 3.217 1.00 43.06 193 GLU A N 1
ATOM 1573 C CA . GLU A 1 193 ? 27.739 10.706 2.819 1.00 43.06 193 GLU A CA 1
ATOM 1574 C C . GLU A 1 193 ? 27.501 12.197 2.534 1.00 43.06 193 GLU A C 1
ATOM 1576 O O . GLU A 1 193 ? 28.402 13.011 2.736 1.00 43.06 193 GLU A O 1
ATOM 1581 N N . LYS A 1 194 ? 26.301 12.579 2.078 1.00 41.09 194 LYS A N 1
ATOM 1582 C CA . LYS A 1 194 ? 25.948 13.990 1.837 1.00 41.09 194 LYS A CA 1
ATOM 1583 C C . LYS A 1 194 ? 25.654 14.770 3.117 1.00 41.09 194 LYS A C 1
ATOM 1585 O O . LYS A 1 194 ? 25.822 15.982 3.106 1.00 41.09 194 LYS A O 1
ATOM 1590 N N . ASP A 1 195 ? 25.262 14.091 4.191 1.00 40.88 195 ASP A N 1
ATOM 1591 C CA . ASP A 1 195 ? 25.051 14.701 5.510 1.00 40.88 195 ASP A CA 1
ATOM 1592 C C . ASP A 1 195 ? 26.370 14.856 6.309 1.00 40.88 195 ASP A C 1
ATOM 1594 O O . ASP A 1 195 ? 26.382 15.458 7.384 1.00 40.88 195 ASP A O 1
ATOM 1598 N N . LEU A 1 196 ? 27.493 14.338 5.785 1.00 44.38 196 LEU A N 1
ATOM 1599 C CA . LEU A 1 196 ? 28.834 14.395 6.391 1.00 44.38 196 LEU A CA 1
ATOM 1600 C C . LEU A 1 196 ? 29.841 15.315 5.665 1.00 44.38 196 LEU A C 1
ATOM 1602 O O . LEU A 1 196 ? 30.997 15.388 6.096 1.00 44.38 196 LEU A O 1
ATOM 1606 N N . ALA A 1 197 ? 29.432 16.004 4.595 1.00 38.59 197 ALA A N 1
ATOM 1607 C CA . ALA A 1 197 ? 30.262 16.926 3.805 1.00 38.59 197 ALA A CA 1
ATOM 1608 C C . ALA A 1 197 ? 29.763 18.373 3.912 1.00 38.59 197 ALA A C 1
ATOM 1610 O O . ALA A 1 197 ? 30.626 19.279 3.983 1.00 38.59 197 ALA A O 1
#